Protein AF-C3KHD6-F1 (afdb_monomer)

InterPro domains:
  IPR001312 Hexokinase [PS51748] (16-236)
  IPR001312 Hexokinase [PTHR19443] (18-199)
  IPR019807 Hexokinase, binding site [PS00378] (150-175)
  IPR022672 Hexokinase, N-terminal [PF00349] (22-202)
  IPR043129 ATPase, nucleotide binding domain [SSF53067] (18-197)

Secondary structure (DSSP, 8-state):
-----------HHHHHHHHHHHHHHHGGG---HHHHHHHHHHHHHHHHHHHSTTTGGG-SS--------S---S---EEEEEEEESSSEEEEEEEEE--SSS--EEEEEEEEE--HHHHSSBHHHHHHHHHHHHHHHHHHTT-TT----EEEEE-S-EE-SSTT--EE----TT---BT-TTSBHHHHHHHHHHHTT----EEE-HHHHHHHHHTTT-S---S-------SSS---

Organism: Anoplopoma fimbria (NCBI:txid229290)

Solvent-accessible surface area (backbone atoms only — not comparable to full-atom values): 13899 Å² total; per-residue (Å²): 135,88,78,89,86,85,88,79,88,80,70,71,66,66,60,50,55,54,50,52,53,49,46,66,71,44,44,90,74,60,73,48,71,69,54,52,51,52,51,51,54,54,50,50,53,32,46,54,29,10,65,34,82,89,41,24,88,78,31,88,32,55,68,69,66,61,77,74,90,71,77,90,87,76,82,69,60,50,63,32,35,34,38,40,41,68,63,63,65,28,35,43,34,43,39,38,32,40,85,74,88,74,66,51,71,50,78,49,74,48,80,42,82,58,58,68,67,40,34,52,30,46,33,67,58,37,31,39,49,54,32,49,54,49,52,54,54,30,51,78,70,71,42,68,87,57,79,39,46,28,40,39,20,65,70,53,58,44,54,49,92,49,42,63,40,34,27,28,65,48,76,58,88,83,44,54,34,44,89,34,62,78,30,45,51,47,61,51,38,53,53,30,26,48,77,71,74,49,75,61,60,63,37,38,30,76,61,58,46,47,54,74,70,52,53,90,76,52,98,67,80,65,98,65,94,72,88,85,55,83,63,103,57,66,76,124

Radius of gyration: 2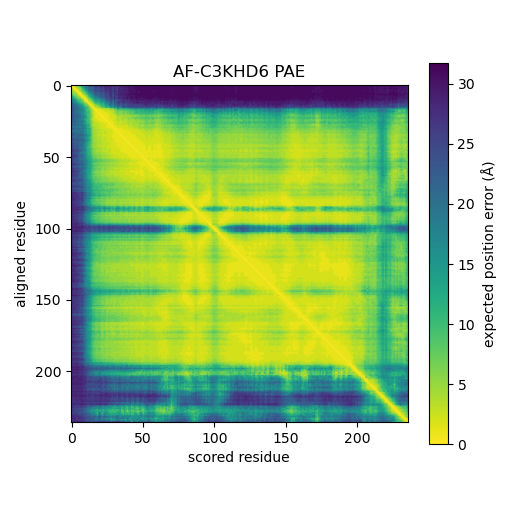4.48 Å; Cα contacts (8 Å, |Δi|>4): 313; chains: 1; bounding box: 72×60×54 Å

Structure (mmCIF, N/CA/C/O backbone):
data_AF-C3KHD6-F1
#
_entry.id   AF-C3KHD6-F1
#
loop_
_atom_site.group_PDB
_atom_site.id
_atom_site.type_symbol
_atom_site.label_atom_id
_atom_site.label_alt_id
_atom_site.label_comp_id
_atom_site.label_asym_id
_atom_site.label_entity_id
_atom_site.label_seq_id
_atom_site.pdbx_PDB_ins_code
_atom_site.Cartn_x
_atom_site.Cartn_y
_atom_site.Cartn_z
_atom_site.occupancy
_atom_site.B_iso_or_equiv
_atom_site.auth_seq_id
_atom_site.auth_comp_id
_atom_site.auth_asym_id
_atom_site.auth_atom_id
_atom_site.pdbx_PDB_model_num
ATOM 1 N N . MET A 1 1 ? 56.133 43.030 -17.953 1.00 33.12 1 MET A N 1
ATOM 2 C CA . MET A 1 1 ? 57.046 42.675 -16.845 1.00 33.12 1 MET A CA 1
ATOM 3 C C . MET A 1 1 ? 56.284 41.683 -15.978 1.00 33.12 1 MET A C 1
ATOM 5 O O . MET A 1 1 ? 55.276 42.081 -15.419 1.00 33.12 1 MET A O 1
ATOM 9 N N . LEU A 1 2 ? 56.441 40.373 -16.218 1.00 38.12 2 LEU A N 1
ATOM 10 C CA . LEU A 1 2 ? 57.362 39.464 -15.494 1.00 38.12 2 LEU A CA 1
ATOM 11 C C . LEU A 1 2 ? 57.118 39.557 -13.975 1.00 38.12 2 LEU A C 1
ATOM 13 O O . LEU A 1 2 ? 57.262 40.641 -13.428 1.00 38.12 2 LEU A O 1
ATOM 17 N N . ALA A 1 3 ? 56.707 38.509 -13.258 1.00 35.50 3 ALA A N 1
ATOM 18 C CA . ALA A 1 3 ? 57.149 37.108 -13.299 1.00 35.50 3 ALA A CA 1
ATOM 19 C C . ALA A 1 3 ? 55.973 36.157 -12.917 1.00 35.50 3 ALA A C 1
ATOM 21 O O . ALA A 1 3 ? 55.064 36.581 -12.210 1.00 35.50 3 ALA A O 1
ATOM 22 N N . SER A 1 4 ? 55.818 34.936 -13.457 1.00 39.81 4 SER A N 1
ATOM 23 C CA . SER A 1 4 ? 56.619 33.711 -13.203 1.00 39.81 4 SER A CA 1
ATOM 24 C C . SER A 1 4 ? 56.937 33.527 -11.710 1.00 39.81 4 SER A C 1
ATOM 26 O O . SER A 1 4 ? 57.401 34.452 -11.070 1.00 39.81 4 SER A O 1
ATOM 28 N N . SER A 1 5 ? 56.813 32.395 -11.034 1.00 44.91 5 SER A N 1
ATOM 29 C CA . SER A 1 5 ? 56.499 31.006 -11.357 1.00 44.91 5 SER A CA 1
ATOM 30 C C . SER A 1 5 ? 56.742 30.265 -10.040 1.00 44.91 5 SER A C 1
ATOM 32 O O . SER A 1 5 ? 57.844 30.402 -9.519 1.00 44.91 5 SER A O 1
ATOM 34 N N . LEU A 1 6 ? 55.809 29.461 -9.531 1.00 38.84 6 LEU A N 1
ATOM 35 C CA . LEU A 1 6 ? 56.149 28.325 -8.664 1.00 38.84 6 LEU A CA 1
ATOM 36 C C . LEU A 1 6 ? 55.136 27.200 -8.914 1.00 38.84 6 LEU A C 1
ATOM 38 O O . LEU A 1 6 ? 53.965 27.281 -8.5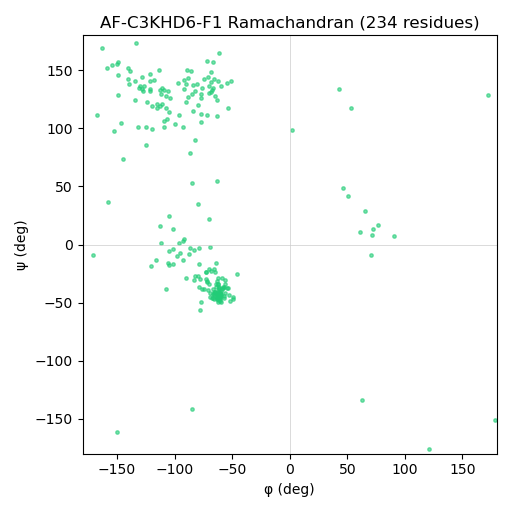57 1.00 38.84 6 LEU A O 1
ATOM 42 N N . LEU A 1 7 ? 55.630 26.199 -9.637 1.00 43.12 7 LEU A N 1
ATOM 43 C CA . LEU A 1 7 ? 54.965 24.990 -10.103 1.00 43.12 7 LEU A CA 1
ATOM 44 C C . LEU A 1 7 ? 54.622 24.041 -8.951 1.00 43.12 7 LEU A C 1
ATOM 46 O O . LEU A 1 7 ? 55.457 23.758 -8.098 1.00 43.12 7 LEU A O 1
ATOM 50 N N . GLY A 1 8 ? 53.436 23.449 -9.045 1.00 36.12 8 GLY A N 1
ATOM 51 C CA . GLY A 1 8 ? 53.077 22.185 -8.412 1.00 36.12 8 GLY A CA 1
ATOM 52 C C . GLY A 1 8 ? 52.138 21.421 -9.341 1.00 36.12 8 GLY A C 1
ATOM 53 O O . GLY A 1 8 ? 50.934 21.435 -9.133 1.00 36.12 8 GLY A O 1
ATOM 54 N N . ASN A 1 9 ? 52.701 20.872 -10.422 1.00 44.50 9 ASN A N 1
ATOM 55 C CA . ASN A 1 9 ? 52.140 19.906 -11.378 1.00 44.50 9 ASN A CA 1
ATOM 56 C C . ASN A 1 9 ? 50.677 19.466 -11.148 1.00 44.50 9 ASN A C 1
ATOM 58 O O . ASN A 1 9 ? 50.429 18.512 -10.415 1.00 44.50 9 ASN A O 1
ATOM 62 N N . PHE A 1 10 ? 49.727 20.062 -11.874 1.00 46.00 10 PHE A N 1
ATOM 63 C CA . PHE A 1 10 ? 48.443 19.416 -12.159 1.00 46.00 10 PHE A CA 1
ATOM 64 C C . PHE A 1 10 ? 48.429 19.040 -13.638 1.00 46.00 10 PHE A C 1
ATOM 66 O O . PHE A 1 10 ? 48.283 19.892 -14.508 1.00 46.00 10 PHE A O 1
ATOM 73 N N . CYS A 1 11 ? 48.674 17.762 -13.911 1.00 41.72 11 CYS A N 1
ATOM 74 C CA . CYS A 1 11 ? 48.609 17.174 -15.242 1.00 41.72 11 CYS A CA 1
ATOM 75 C C . CYS A 1 11 ? 47.123 16.961 -15.608 1.00 41.72 11 CYS A C 1
ATOM 77 O O . CYS A 1 11 ? 46.476 16.134 -14.961 1.00 41.72 11 CYS A O 1
ATOM 79 N N . PRO A 1 12 ? 46.548 17.679 -16.595 1.00 49.91 12 PRO A N 1
ATOM 80 C CA . PRO A 1 12 ? 45.145 17.498 -16.987 1.00 49.91 12 PRO A CA 1
ATOM 81 C C . PRO A 1 12 ? 44.914 16.181 -17.744 1.00 49.91 12 PRO A C 1
ATOM 83 O O . PRO A 1 12 ? 43.810 15.649 -17.737 1.00 49.91 12 PRO A O 1
ATOM 86 N N . GLU A 1 13 ? 45.961 15.638 -18.372 1.00 49.81 13 GLU A N 1
ATOM 87 C CA . GLU A 1 13 ? 45.868 14.496 -19.291 1.00 49.81 13 GLU A CA 1
ATOM 88 C C . GLU A 1 13 ? 45.565 13.169 -18.574 1.00 49.81 13 GLU A C 1
ATOM 90 O O . GLU A 1 13 ? 44.848 12.321 -19.099 1.00 49.81 13 GLU A O 1
ATOM 95 N N . HIS A 1 14 ? 46.038 12.997 -17.336 1.00 49.25 14 HIS A N 1
ATOM 96 C CA . HIS A 1 14 ? 45.851 11.747 -16.590 1.00 49.25 14 HIS A CA 1
ATOM 97 C C . HIS A 1 14 ? 44.445 11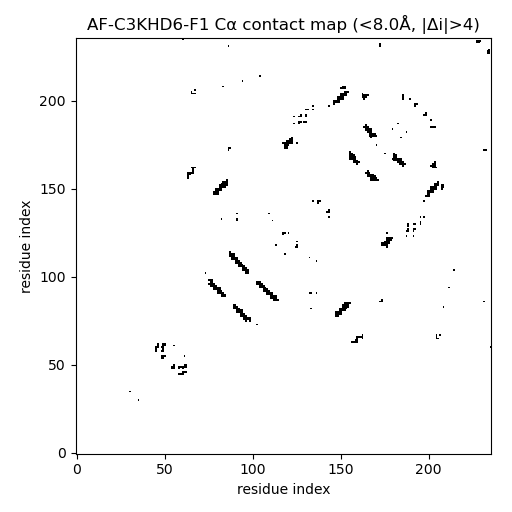.597 -15.983 1.00 49.25 14 HIS A C 1
ATOM 99 O O . HIS A 1 14 ? 43.957 10.476 -15.821 1.00 49.25 14 HIS A O 1
ATOM 105 N N . HIS A 1 15 ? 43.783 12.711 -15.647 1.00 53.38 15 HIS A N 1
ATOM 106 C CA . HIS A 1 15 ? 42.404 12.690 -15.145 1.00 53.38 15 HIS A CA 1
ATOM 107 C C . HIS A 1 15 ? 41.399 12.338 -16.250 1.00 53.38 15 HIS A C 1
ATOM 109 O O . HIS A 1 15 ? 40.401 11.671 -15.972 1.00 53.38 15 HIS A O 1
ATOM 115 N N . ASP A 1 16 ? 41.698 12.726 -17.490 1.00 67.88 16 ASP A N 1
ATOM 116 C CA . ASP A 1 16 ? 40.848 12.487 -18.656 1.00 67.88 16 ASP A CA 1
ATOM 117 C C . ASP A 1 16 ? 40.906 11.019 -19.118 1.00 67.88 16 ASP A C 1
ATOM 119 O O . ASP A 1 16 ? 39.876 10.411 -19.396 1.00 67.88 16 ASP A O 1
ATOM 123 N N . GLU A 1 17 ? 42.078 10.369 -19.077 1.00 79.38 17 GLU A N 1
ATOM 124 C CA . GLU A 1 17 ? 42.211 8.960 -19.487 1.00 79.38 17 GLU A CA 1
ATOM 125 C C . GLU A 1 17 ? 41.463 7.992 -18.549 1.00 79.38 17 GLU A C 1
ATOM 127 O O . GLU A 1 17 ? 40.846 7.016 -18.992 1.00 79.38 17 GLU A O 1
ATOM 132 N N . HIS A 1 18 ? 41.490 8.253 -17.237 1.00 85.25 18 HIS A N 1
ATOM 133 C CA . HIS A 1 18 ? 40.741 7.457 -16.264 1.00 85.25 18 HIS A CA 1
ATOM 134 C C . HIS A 1 18 ? 39.230 7.659 -16.402 1.00 85.25 18 HIS A C 1
ATOM 136 O O . HIS A 1 18 ? 38.493 6.671 -16.364 1.00 85.25 18 HIS A O 1
ATOM 142 N N . ALA A 1 19 ? 38.775 8.897 -16.618 1.00 85.00 19 ALA A N 1
ATOM 143 C CA . ALA A 1 19 ? 37.373 9.192 -16.897 1.00 85.00 19 ALA A CA 1
ATOM 144 C C . ALA A 1 19 ? 36.904 8.493 -18.184 1.00 85.00 19 ALA A C 1
ATOM 146 O O . ALA A 1 19 ? 35.911 7.771 -18.159 1.00 85.00 19 ALA A O 1
ATOM 147 N N . HIS A 1 20 ? 37.692 8.562 -19.261 1.00 87.31 20 HIS A N 1
ATOM 148 C CA . HIS A 1 20 ? 37.402 7.871 -20.521 1.00 87.31 20 HIS A CA 1
ATOM 149 C C . HIS A 1 20 ? 37.311 6.348 -20.367 1.00 87.31 20 HIS A C 1
ATOM 151 O O . HIS A 1 20 ? 36.451 5.702 -20.971 1.00 87.31 20 HIS A O 1
ATOM 157 N N . LYS A 1 21 ? 38.193 5.741 -19.561 1.00 91.69 21 LYS A N 1
ATOM 158 C CA . LYS A 1 21 ? 38.143 4.300 -19.260 1.00 91.69 21 LYS A CA 1
ATOM 159 C C . LYS A 1 21 ? 36.873 3.933 -18.490 1.00 91.69 21 LYS A C 1
ATOM 161 O O . LYS A 1 21 ? 36.268 2.906 -18.797 1.00 91.69 21 LYS A O 1
ATOM 166 N N . VAL A 1 22 ? 36.464 4.764 -17.530 1.00 92.75 22 VAL A N 1
ATOM 167 C CA . VAL A 1 22 ? 35.221 4.583 -16.765 1.00 92.75 22 VAL A CA 1
ATOM 168 C C . VAL A 1 22 ? 34.002 4.737 -17.671 1.00 92.75 22 VAL A C 1
ATOM 170 O O . VAL A 1 22 ? 33.150 3.854 -17.668 1.00 92.75 22 VAL A O 1
ATOM 173 N N . ASP A 1 23 ? 33.946 5.768 -18.509 1.00 90.00 23 ASP A N 1
ATOM 174 C CA . ASP A 1 23 ? 32.846 5.977 -19.456 1.00 90.00 23 ASP A CA 1
ATOM 175 C C . ASP A 1 23 ? 32.747 4.836 -20.464 1.00 90.00 23 ASP A C 1
ATOM 177 O O . ASP A 1 23 ? 31.668 4.297 -20.697 1.00 90.00 23 ASP A O 1
ATOM 181 N N . LYS A 1 24 ? 33.881 4.365 -20.991 1.00 92.00 24 LYS A N 1
ATOM 182 C CA . LYS A 1 24 ? 33.910 3.181 -21.855 1.00 92.00 24 LYS A CA 1
ATOM 183 C C . LYS A 1 24 ? 33.413 1.930 -21.130 1.00 92.00 24 LYS A C 1
ATOM 185 O O . LYS A 1 24 ? 32.747 1.100 -21.745 1.00 92.00 24 LYS A O 1
ATOM 190 N N . TYR A 1 25 ? 33.706 1.771 -19.842 1.00 94.50 25 TYR A N 1
ATOM 191 C CA . TYR A 1 25 ? 33.195 0.650 -19.052 1.00 94.50 25 TYR A CA 1
ATOM 192 C C . TYR A 1 25 ? 31.685 0.781 -18.781 1.00 94.50 25 TYR A C 1
ATOM 194 O O . TYR A 1 25 ? 30.946 -0.199 -18.874 1.00 94.50 25 TYR A O 1
ATOM 202 N N . LEU A 1 26 ? 31.215 2.002 -18.514 1.00 95.44 26 LEU A N 1
ATOM 203 C CA . LEU A 1 26 ? 29.832 2.320 -18.155 1.00 95.44 26 LEU A CA 1
ATOM 204 C C . LEU A 1 26 ? 28.936 2.690 -19.346 1.00 95.44 26 LEU A C 1
ATOM 206 O O . LEU A 1 26 ? 27.760 2.975 -19.135 1.00 95.44 26 LEU A O 1
ATOM 210 N N . HIS A 1 27 ? 29.432 2.649 -20.586 1.00 91.50 27 HIS A N 1
ATOM 211 C CA . HIS A 1 27 ? 28.691 3.118 -21.764 1.00 91.50 27 HIS A CA 1
ATOM 212 C C . HIS A 1 27 ? 27.321 2.436 -21.942 1.00 91.50 27 HIS A C 1
ATOM 214 O O . HIS A 1 27 ? 26.376 3.063 -22.407 1.00 91.50 27 HIS A O 1
ATOM 220 N N . HIS A 1 28 ? 27.166 1.179 -21.508 1.00 91.69 28 HIS A N 1
ATOM 221 C CA . HIS A 1 28 ? 25.879 0.471 -21.524 1.00 91.69 28 HIS A CA 1
ATOM 222 C C . HIS A 1 28 ? 24.817 1.082 -20.585 1.00 91.69 28 HIS A C 1
ATOM 224 O O . HIS A 1 28 ? 23.625 0.848 -20.775 1.00 91.69 28 HIS A O 1
ATOM 230 N N . PHE A 1 29 ? 25.234 1.850 -19.574 1.00 93.50 29 PHE A N 1
ATOM 231 C CA . PHE A 1 29 ? 24.360 2.579 -18.648 1.00 93.50 29 PHE A CA 1
ATOM 232 C C . PHE A 1 29 ? 24.090 4.019 -19.104 1.00 93.50 29 PHE A C 1
ATOM 234 O O . PHE A 1 29 ? 23.178 4.664 -18.585 1.00 93.50 29 PHE A O 1
ATOM 241 N N . GLN A 1 30 ? 24.849 4.522 -20.081 1.00 91.25 30 GLN A N 1
ATOM 242 C CA . GLN A 1 30 ? 24.638 5.836 -20.680 1.00 91.25 30 GLN A CA 1
ATOM 243 C C . GLN A 1 30 ? 23.540 5.735 -21.745 1.00 91.25 30 GLN A C 1
ATOM 245 O O . GLN A 1 30 ? 23.773 5.431 -22.915 1.00 91.25 30 GLN A O 1
ATOM 250 N N . LEU A 1 31 ? 22.297 5.947 -21.319 1.00 94.00 31 LEU A N 1
ATOM 251 C CA . LEU A 1 31 ? 21.139 5.864 -22.202 1.00 94.00 31 LEU A CA 1
ATOM 252 C C . LEU A 1 31 ? 20.994 7.151 -23.018 1.00 94.00 31 LEU A C 1
ATOM 254 O O . LEU A 1 31 ? 20.791 8.224 -22.460 1.00 94.00 31 LEU A O 1
ATOM 258 N N . SER A 1 32 ? 21.042 7.029 -24.345 1.00 95.31 32 SER A N 1
ATOM 259 C CA . SER A 1 32 ? 20.719 8.139 -25.247 1.00 95.31 32 SER A CA 1
ATOM 260 C C . SER A 1 32 ? 19.238 8.526 -25.168 1.00 95.31 32 SER A C 1
ATOM 262 O O . SER A 1 32 ? 18.387 7.676 -24.886 1.00 95.31 32 SER A O 1
ATOM 264 N N . ASP A 1 33 ? 18.902 9.762 -25.543 1.00 96.19 33 ASP A N 1
ATOM 265 C CA . ASP A 1 33 ? 17.510 10.228 -25.649 1.00 96.19 33 ASP A CA 1
ATOM 266 C C . ASP A 1 33 ? 16.656 9.320 -26.543 1.00 96.19 33 ASP A C 1
ATOM 268 O O . ASP A 1 33 ? 15.501 9.023 -26.235 1.00 96.19 33 ASP A O 1
ATOM 272 N N . LYS A 1 34 ? 17.244 8.799 -27.627 1.00 97.38 34 LYS A N 1
ATOM 273 C CA . LYS A 1 34 ? 16.589 7.828 -28.511 1.00 97.38 34 LYS A CA 1
ATOM 274 C C . LYS A 1 34 ? 16.224 6.543 -27.762 1.00 97.38 34 LYS A C 1
ATOM 276 O O . LYS A 1 34 ? 15.121 6.027 -27.936 1.00 97.38 34 LYS A O 1
ATOM 281 N N . THR A 1 35 ? 17.132 6.037 -26.929 1.00 96.50 35 THR A N 1
ATOM 282 C CA . THR A 1 35 ? 16.893 4.849 -26.099 1.00 96.50 35 THR A CA 1
ATOM 283 C C . THR A 1 35 ? 15.811 5.120 -25.057 1.00 96.50 35 THR A C 1
ATOM 285 O O . THR A 1 35 ? 14.911 4.302 -24.883 1.00 96.50 35 THR A O 1
ATOM 288 N N . LEU A 1 36 ? 15.848 6.279 -24.394 1.00 97.00 36 LEU A N 1
ATOM 289 C CA . LEU A 1 36 ? 14.833 6.677 -23.415 1.00 97.00 36 LEU A CA 1
ATOM 290 C C . LEU A 1 36 ? 13.443 6.812 -24.054 1.00 97.00 36 LEU A C 1
ATOM 292 O O . LEU A 1 36 ? 12.452 6.357 -23.478 1.00 97.00 36 LEU A O 1
ATOM 296 N N . MET A 1 37 ? 13.364 7.366 -25.265 1.00 97.56 37 MET A N 1
ATOM 297 C CA . MET A 1 37 ? 12.109 7.477 -26.008 1.00 97.56 37 MET A CA 1
ATOM 298 C C . MET A 1 37 ? 11.552 6.103 -26.405 1.00 97.56 37 MET A C 1
ATOM 300 O O . MET A 1 37 ? 10.360 5.850 -26.229 1.00 97.56 37 MET A O 1
ATOM 304 N N . ASP A 1 38 ? 12.402 5.184 -26.874 1.00 97.69 38 ASP A N 1
ATOM 305 C CA . ASP A 1 38 ? 11.997 3.799 -27.155 1.00 97.69 38 ASP A CA 1
ATOM 306 C C . ASP A 1 38 ? 11.480 3.094 -25.887 1.00 97.69 38 ASP A C 1
ATOM 308 O O . ASP A 1 38 ? 10.414 2.474 -25.906 1.00 97.69 38 ASP A O 1
ATOM 312 N N . LEU A 1 39 ? 12.163 3.255 -24.749 1.00 96.62 39 LEU A N 1
ATOM 313 C CA . LEU A 1 39 ? 11.702 2.725 -23.461 1.00 96.62 39 LEU A CA 1
ATOM 314 C C . LEU A 1 39 ? 10.341 3.302 -23.046 1.00 96.62 39 LEU A C 1
ATOM 316 O O . LEU A 1 39 ? 9.478 2.546 -22.599 1.00 96.62 39 LEU A O 1
ATOM 320 N N . SER A 1 40 ? 10.121 4.605 -23.234 1.00 96.56 40 SER A N 1
ATOM 321 C CA . SER A 1 40 ? 8.837 5.265 -22.960 1.00 96.56 40 SER A CA 1
ATOM 322 C C . SER A 1 40 ? 7.703 4.685 -23.814 1.00 96.56 40 SER A C 1
ATOM 324 O O . SER A 1 40 ? 6.640 4.335 -23.295 1.00 96.56 40 SER A O 1
ATOM 326 N N . ILE A 1 41 ? 7.947 4.479 -25.113 1.00 97.50 41 ILE A N 1
ATOM 327 C CA . ILE A 1 41 ? 6.978 3.859 -26.028 1.00 97.50 41 ILE A CA 1
ATOM 328 C C . ILE A 1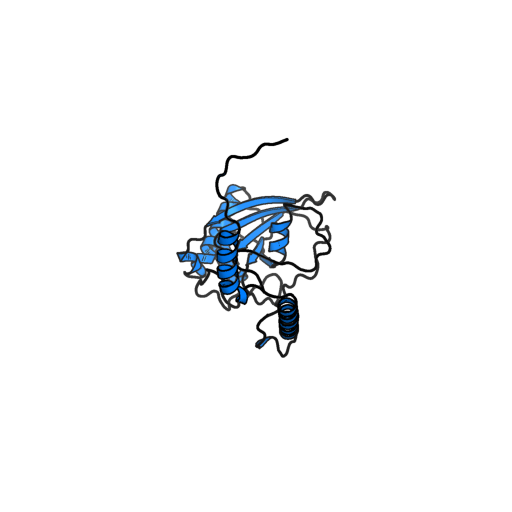 41 ? 6.676 2.417 -25.606 1.00 97.50 41 ILE A C 1
ATOM 330 O O . ILE A 1 41 ? 5.512 2.015 -25.564 1.00 97.50 41 ILE A O 1
ATOM 334 N N . ARG A 1 42 ? 7.700 1.627 -25.263 1.00 97.44 42 ARG A N 1
ATOM 335 C CA . ARG A 1 42 ? 7.517 0.248 -24.782 1.00 97.44 42 ARG A CA 1
ATOM 336 C C . ARG A 1 42 ? 6.708 0.207 -23.490 1.00 97.44 42 ARG A C 1
ATOM 338 O O . ARG A 1 42 ? 5.787 -0.597 -23.386 1.00 97.44 42 ARG A O 1
ATOM 345 N N . PHE A 1 43 ? 7.005 1.094 -22.543 1.00 96.31 43 PHE A N 1
ATOM 346 C CA . PHE A 1 43 ? 6.259 1.190 -21.292 1.00 96.31 43 PHE A CA 1
ATOM 347 C C . PHE A 1 43 ? 4.795 1.566 -21.539 1.00 96.31 43 PHE A C 1
ATOM 349 O O . PHE A 1 43 ? 3.901 0.929 -20.989 1.00 96.31 43 PHE A O 1
ATOM 356 N N . ARG A 1 44 ? 4.532 2.519 -22.445 1.00 96.62 44 ARG A N 1
ATOM 357 C CA . ARG A 1 44 ? 3.168 2.872 -22.864 1.00 96.62 44 ARG A CA 1
ATOM 358 C C . ARG A 1 44 ? 2.396 1.679 -23.415 1.00 96.62 44 ARG A C 1
ATOM 360 O O . ARG A 1 44 ? 1.275 1.439 -22.988 1.00 96.62 44 ARG A O 1
ATOM 367 N N . ARG A 1 45 ? 3.020 0.885 -24.287 1.00 96.94 45 ARG A N 1
ATOM 368 C CA . ARG A 1 45 ? 2.402 -0.333 -24.833 1.00 96.94 45 ARG A CA 1
ATOM 369 C C . ARG A 1 45 ? 2.074 -1.355 -23.745 1.00 96.94 45 ARG A C 1
ATOM 371 O O . ARG A 1 45 ? 1.052 -2.025 -23.838 1.00 96.94 45 ARG A O 1
ATOM 378 N N . GLU A 1 46 ? 2.922 -1.495 -22.728 1.00 97.25 46 GLU A N 1
ATOM 379 C CA . GLU A 1 46 ? 2.631 -2.375 -21.591 1.00 97.25 46 GLU A CA 1
ATOM 380 C C . GLU A 1 46 ? 1.503 -1.834 -20.703 1.00 97.25 46 GLU A C 1
ATOM 382 O O . GLU A 1 46 ? 0.698 -2.629 -20.223 1.00 97.25 46 GLU A O 1
ATOM 387 N N . MET A 1 47 ? 1.374 -0.511 -20.541 1.00 96.62 47 MET A N 1
ATOM 388 C CA . MET A 1 47 ? 0.203 0.090 -19.887 1.00 96.62 47 MET A CA 1
ATOM 389 C C . MET A 1 47 ? -1.084 -0.195 -20.671 1.00 96.62 47 MET A C 1
ATOM 391 O O . MET A 1 47 ? -2.072 -0.620 -20.076 1.00 96.62 47 MET A O 1
ATOM 395 N N . ASP A 1 48 ? -1.069 -0.029 -21.997 1.00 97.50 48 ASP A N 1
ATOM 396 C CA . ASP A 1 48 ? -2.233 -0.305 -22.850 1.00 97.50 48 ASP A CA 1
ATOM 397 C C . ASP A 1 48 ? -2.661 -1.780 -22.745 1.00 97.50 48 ASP A C 1
ATOM 399 O O . ASP A 1 48 ? -3.848 -2.081 -22.593 1.00 97.50 48 ASP A O 1
ATOM 403 N N . LYS A 1 49 ? -1.693 -2.708 -22.734 1.00 97.12 49 LYS A N 1
ATOM 404 C CA . LYS A 1 49 ? -1.956 -4.134 -22.475 1.00 97.12 49 LYS A CA 1
ATOM 405 C C . LYS A 1 49 ? -2.519 -4.376 -21.075 1.00 97.12 49 LYS A C 1
ATOM 407 O O . LYS A 1 49 ? -3.441 -5.163 -20.900 1.00 97.12 49 LYS A O 1
ATOM 412 N N . GLY A 1 50 ? -1.966 -3.705 -20.069 1.00 96.12 50 GLY A N 1
ATOM 413 C CA . GLY A 1 50 ? -2.440 -3.796 -18.693 1.00 96.12 50 GLY A CA 1
ATOM 414 C C . GLY A 1 50 ? -3.875 -3.303 -18.521 1.00 96.12 50 GLY A C 1
ATOM 415 O O . GLY A 1 50 ? -4.615 -3.858 -17.720 1.00 96.12 50 GLY A O 1
ATOM 416 N N . LEU A 1 51 ? -4.300 -2.289 -19.273 1.00 96.19 51 LEU A N 1
ATOM 417 C CA . LEU A 1 51 ? -5.664 -1.753 -19.210 1.00 96.19 51 LEU A CA 1
ATOM 418 C C . LEU A 1 51 ? -6.669 -2.563 -20.043 1.00 96.19 51 LEU A C 1
ATOM 420 O O . LEU A 1 51 ? -7.862 -2.571 -19.744 1.00 96.19 51 LEU A O 1
ATOM 424 N N . CYS A 1 52 ? -6.210 -3.241 -21.094 1.00 96.38 52 CYS A N 1
ATOM 425 C CA . CYS A 1 52 ? -7.062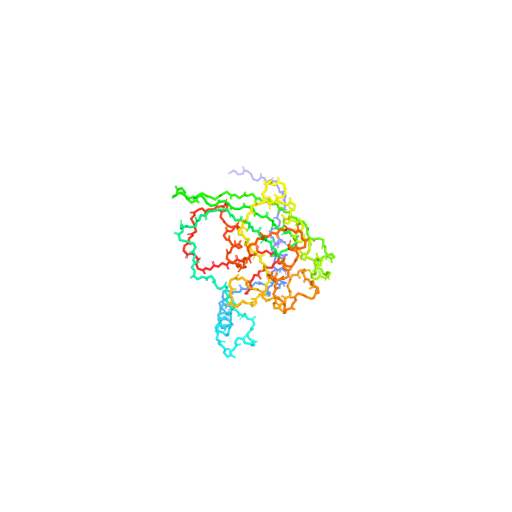 -4.028 -21.975 1.00 96.38 52 CYS A CA 1
ATOM 426 C C . CYS A 1 52 ? -7.454 -5.368 -21.331 1.00 96.38 52 CYS A C 1
ATOM 428 O O . CYS A 1 52 ? -6.601 -6.172 -20.959 1.00 96.38 52 CYS A O 1
ATOM 430 N N . ARG A 1 53 ? -8.764 -5.645 -21.273 1.00 94.50 53 ARG A N 1
ATOM 431 C CA . ARG A 1 53 ? -9.339 -6.860 -20.667 1.00 94.50 53 ARG A CA 1
ATOM 432 C C . ARG A 1 53 ? -8.678 -8.155 -21.150 1.00 94.50 53 ARG A C 1
ATOM 434 O O . ARG A 1 53 ? -8.377 -9.015 -20.329 1.00 94.50 53 ARG A O 1
ATOM 441 N N . ASP A 1 54 ? -8.452 -8.279 -22.455 1.00 96.50 54 ASP A N 1
ATOM 442 C CA . ASP A 1 54 ? -8.001 -9.535 -23.067 1.00 96.50 54 ASP A CA 1
ATOM 443 C C . ASP A 1 54 ? -6.497 -9.771 -22.888 1.00 96.50 54 ASP A C 1
ATOM 445 O O . ASP A 1 54 ? -6.041 -10.912 -22.844 1.00 96.50 54 ASP A O 1
ATOM 449 N N . THR A 1 55 ? -5.713 -8.698 -22.752 1.00 96.56 55 THR A N 1
ATOM 450 C CA . THR A 1 55 ? -4.245 -8.781 -22.643 1.00 96.56 55 THR A CA 1
ATOM 451 C C . THR A 1 55 ? -3.734 -8.623 -21.208 1.00 96.56 55 THR A C 1
ATOM 453 O O . THR A 1 55 ? -2.619 -9.068 -20.914 1.00 96.56 55 THR A O 1
ATOM 456 N N . ASN A 1 56 ? -4.557 -8.100 -20.289 1.00 95.50 56 ASN A N 1
ATOM 457 C CA . ASN A 1 56 ? -4.236 -7.926 -18.869 1.00 95.50 56 ASN A CA 1
ATOM 458 C C . ASN A 1 56 ? -3.726 -9.205 -18.164 1.00 95.50 56 ASN A C 1
ATOM 460 O O . ASN A 1 56 ? -2.718 -9.107 -17.446 1.00 95.50 56 ASN A O 1
ATOM 464 N N . PRO A 1 57 ? -4.317 -10.408 -18.371 1.00 93.56 57 PRO A N 1
ATOM 465 C CA . PRO A 1 57 ? -3.862 -11.620 -17.685 1.00 93.56 57 PRO A CA 1
ATOM 466 C C . PRO A 1 57 ? -2.365 -11.893 -17.887 1.00 93.56 57 PRO A C 1
ATOM 468 O O . PRO A 1 57 ? -1.658 -12.251 -16.943 1.00 93.56 57 PRO A O 1
ATOM 471 N N . THR A 1 58 ? -1.856 -11.615 -19.089 1.00 94.50 58 THR A N 1
ATOM 472 C CA . THR A 1 58 ? -0.453 -11.823 -19.478 1.00 94.50 58 THR A 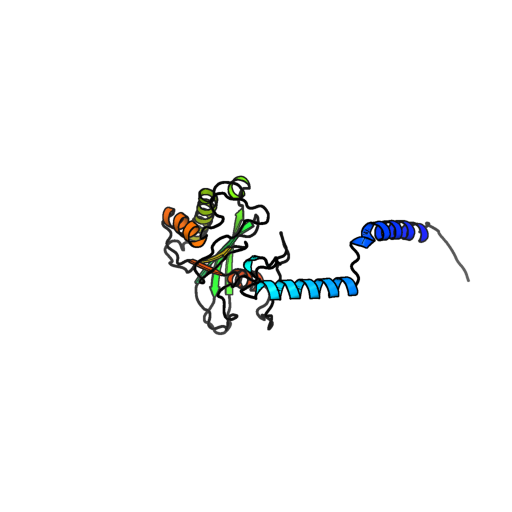CA 1
ATOM 473 C C . THR A 1 58 ? 0.404 -10.552 -19.470 1.00 94.50 58 THR A C 1
ATOM 475 O O . THR A 1 58 ? 1.605 -10.637 -19.706 1.00 94.50 58 THR A O 1
ATOM 478 N N . ALA A 1 59 ? -0.171 -9.373 -19.204 1.00 94.56 59 ALA A N 1
ATOM 479 C CA . ALA A 1 59 ? 0.563 -8.107 -19.201 1.00 94.56 59 ALA A CA 1
ATOM 480 C C . ALA A 1 59 ? 1.604 -8.052 -18.070 1.00 94.56 59 ALA A C 1
ATOM 482 O O . ALA A 1 59 ? 1.343 -8.524 -16.956 1.00 94.56 59 ALA A O 1
ATOM 483 N N . ALA A 1 60 ? 2.765 -7.448 -18.342 1.00 92.12 60 ALA A N 1
ATOM 484 C CA . ALA A 1 60 ? 3.811 -7.254 -17.337 1.00 92.12 60 ALA A CA 1
ATOM 485 C C . ALA A 1 60 ? 3.473 -6.102 -16.375 1.00 92.12 60 ALA A C 1
ATOM 487 O O . ALA A 1 60 ? 3.713 -6.203 -15.172 1.00 92.12 60 ALA A O 1
ATOM 488 N N . VAL A 1 61 ? 2.873 -5.026 -16.896 1.00 93.25 61 VAL A N 1
ATOM 489 C CA . VAL A 1 61 ? 2.355 -3.898 -16.110 1.00 93.25 61 VAL A CA 1
ATOM 490 C C . VAL A 1 61 ? 0.864 -4.131 -15.877 1.00 93.25 61 VAL A C 1
ATOM 492 O O . VAL A 1 61 ? 0.074 -4.122 -16.813 1.00 93.25 61 VAL A O 1
ATOM 495 N N . LYS A 1 62 ? 0.469 -4.397 -14.628 1.00 89.56 62 LYS A N 1
ATOM 496 C CA . LYS A 1 62 ? -0.878 -4.912 -14.313 1.00 89.56 62 LYS A CA 1
ATOM 497 C C . LYS A 1 62 ? -1.996 -3.870 -14.296 1.00 89.56 62 LYS A C 1
ATOM 499 O O . LYS A 1 62 ? -3.153 -4.271 -14.337 1.00 89.56 62 LYS A O 1
ATOM 504 N N . MET A 1 63 ? -1.665 -2.578 -14.211 1.00 92.75 63 MET A N 1
ATOM 505 C CA . MET A 1 63 ? -2.630 -1.464 -14.218 1.00 92.75 63 MET A CA 1
ATOM 506 C C . MET A 1 63 ? -3.830 -1.692 -13.278 1.00 92.75 63 MET A C 1
ATOM 508 O O . MET A 1 63 ? -4.989 -1.567 -13.665 1.00 92.75 63 MET A O 1
ATOM 512 N N . LEU A 1 64 ? -3.538 -2.084 -12.033 1.00 89.69 64 LEU A N 1
ATOM 513 C CA . LEU A 1 64 ? -4.543 -2.526 -11.064 1.00 89.69 64 LEU A CA 1
ATOM 514 C C . LEU A 1 64 ? -5.443 -1.356 -10.613 1.00 89.69 64 LEU A C 1
ATOM 516 O O . LEU A 1 64 ? -4.917 -0.311 -10.216 1.00 89.69 64 LEU A O 1
ATOM 520 N N . PRO A 1 65 ? -6.782 -1.510 -10.623 1.00 90.31 65 PRO A N 1
ATOM 521 C CA . PRO A 1 65 ? -7.701 -0.468 -10.176 1.00 90.31 65 PRO A CA 1
ATOM 522 C C . PRO A 1 65 ? -7.628 -0.262 -8.656 1.00 90.31 65 PRO A C 1
ATOM 524 O O . PRO A 1 65 ? -7.638 -1.220 -7.887 1.00 90.31 65 PRO A O 1
ATOM 527 N N . THR A 1 66 ? -7.618 1.000 -8.219 1.00 84.88 66 THR A N 1
ATOM 528 C CA . THR A 1 66 ? -7.519 1.387 -6.795 1.00 84.88 66 THR A CA 1
ATOM 529 C C . THR A 1 66 ? -8.864 1.710 -6.145 1.00 84.88 66 THR A C 1
ATOM 531 O O . THR A 1 66 ? -8.925 1.919 -4.937 1.00 84.88 66 THR A O 1
ATOM 534 N N . PHE A 1 67 ? -9.936 1.811 -6.940 1.00 86.12 67 PHE A N 1
ATOM 535 C CA . PHE A 1 67 ? -11.281 2.241 -6.521 1.00 86.12 67 PHE A CA 1
ATOM 536 C C . PHE A 1 67 ? -11.368 3.665 -5.945 1.00 86.12 67 PHE A C 1
ATOM 538 O O . PHE A 1 67 ? -12.426 4.073 -5.468 1.00 86.12 67 PHE A O 1
ATOM 545 N N . VAL A 1 68 ? -10.300 4.453 -6.068 1.00 84.00 68 VAL A N 1
ATOM 546 C CA . VAL A 1 68 ? -10.289 5.889 -5.779 1.00 84.00 68 VAL A CA 1
ATOM 547 C C . VAL A 1 68 ? -10.641 6.631 -7.059 1.00 84.00 68 VAL A C 1
ATOM 549 O O . VAL A 1 68 ? -9.995 6.433 -8.085 1.00 84.00 68 VAL A O 1
ATOM 552 N N . ARG A 1 69 ? -11.696 7.444 -7.016 1.00 85.88 69 ARG A N 1
ATOM 553 C CA . ARG A 1 69 ? -12.306 8.031 -8.223 1.00 85.88 69 ARG A CA 1
ATOM 554 C C . ARG A 1 69 ? -11.984 9.506 -8.431 1.00 85.88 69 ARG A C 1
ATOM 556 O O . ARG A 1 69 ? -12.144 10.003 -9.539 1.00 85.88 69 ARG A O 1
ATOM 563 N N . SER A 1 70 ? -11.534 10.190 -7.388 1.00 81.69 70 SER A N 1
ATOM 564 C CA . SER A 1 70 ? -11.185 11.604 -7.425 1.00 81.69 70 SER A CA 1
ATOM 565 C C . SER A 1 70 ? -10.063 11.894 -6.438 1.00 81.69 70 SER A C 1
ATOM 567 O O . SER A 1 70 ? -9.836 11.151 -5.479 1.00 81.69 70 SER A O 1
ATOM 569 N N . THR A 1 71 ? -9.343 12.980 -6.696 1.00 79.00 71 THR A N 1
ATOM 570 C CA . THR A 1 71 ? -8.512 13.619 -5.680 1.00 79.00 71 THR A CA 1
ATOM 571 C C . THR A 1 71 ? -9.404 14.328 -4.662 1.00 79.00 71 THR A C 1
ATOM 573 O O . THR A 1 71 ? -10.545 14.654 -5.000 1.00 79.00 71 THR A O 1
ATOM 576 N N . PRO A 1 72 ? -8.890 14.581 -3.453 1.00 77.06 72 PRO A N 1
ATOM 577 C CA . PRO A 1 72 ? -9.621 15.341 -2.453 1.00 77.06 72 PRO A CA 1
ATOM 578 C C . PRO A 1 72 ? -10.077 16.701 -2.982 1.00 77.06 72 PRO A C 1
ATOM 580 O O . PRO A 1 72 ? -9.349 17.361 -3.731 1.00 77.06 72 PRO A O 1
ATOM 583 N N . ASP A 1 73 ? -11.304 17.069 -2.629 1.00 79.38 73 ASP A N 1
ATOM 584 C CA . ASP A 1 73 ? -11.989 18.286 -3.090 1.00 79.38 73 ASP A CA 1
ATOM 585 C C . ASP A 1 73 ? -12.044 19.379 -2.016 1.00 79.38 73 ASP A C 1
ATOM 587 O O . ASP A 1 73 ? -12.444 20.514 -2.274 1.00 79.38 73 ASP A O 1
ATOM 591 N N . GLY A 1 74 ? -11.583 19.028 -0.822 1.00 78.88 74 GLY A N 1
ATOM 592 C CA . GLY A 1 74 ? -11.464 19.876 0.335 1.00 78.88 74 GLY A CA 1
ATOM 593 C C . GLY A 1 74 ? -12.650 19.916 1.272 1.00 78.88 74 GLY A C 1
ATOM 594 O O . GLY A 1 74 ? -12.636 20.672 2.244 1.00 78.88 74 GLY A O 1
ATOM 595 N N . THR A 1 75 ? -13.630 19.055 1.029 1.00 82.19 75 THR A N 1
ATOM 596 C CA . THR A 1 75 ? -14.720 18.781 1.964 1.00 82.19 75 THR A CA 1
ATOM 597 C C . THR A 1 75 ? -14.340 17.754 3.037 1.00 82.19 75 THR A C 1
ATOM 599 O O . THR A 1 75 ? -15.128 17.494 3.948 1.00 82.19 75 THR A O 1
ATOM 602 N N . GLU A 1 76 ? -13.141 17.163 2.966 1.00 82.12 76 GLU A N 1
ATOM 603 C CA . GLU A 1 76 ? -12.685 16.170 3.935 1.00 82.12 76 GLU A CA 1
ATOM 604 C C . GLU A 1 76 ? -12.491 16.788 5.324 1.00 82.12 76 GLU A C 1
ATOM 606 O O . GLU A 1 76 ? -11.873 17.839 5.482 1.00 82.12 76 GLU A O 1
ATOM 611 N N . GLN A 1 77 ? -12.977 16.096 6.352 1.00 86.31 77 GLN A N 1
ATOM 612 C CA . GLN A 1 77 ? -12.854 16.510 7.747 1.00 86.31 77 GLN A CA 1
ATOM 613 C C . GLN A 1 77 ? -12.922 15.301 8.684 1.00 86.31 77 GLN A C 1
ATOM 615 O O . GLN A 1 77 ? -13.544 14.288 8.354 1.00 86.31 77 GLN A O 1
ATOM 620 N N . GLY A 1 78 ? -12.329 15.423 9.871 1.00 88.62 78 GLY A N 1
ATOM 621 C CA . GLY A 1 78 ? -12.410 14.421 10.936 1.00 88.62 78 GLY A CA 1
ATOM 622 C C . GLY A 1 78 ? -11.058 13.861 11.374 1.00 88.62 78 GLY A C 1
ATOM 623 O O . GLY A 1 78 ? -10.001 14.306 10.930 1.00 88.62 78 GLY A O 1
ATOM 624 N N . GLU A 1 79 ? -11.109 12.884 12.277 1.00 89.62 79 GLU A N 1
ATOM 625 C CA . GLU A 1 79 ? -9.940 12.172 12.797 1.00 89.62 79 GLU A CA 1
ATOM 626 C C . GLU A 1 79 ? -9.862 10.767 12.187 1.00 89.62 79 GLU A C 1
ATOM 628 O O . GLU A 1 79 ? -10.845 10.022 12.186 1.00 89.62 79 GLU A O 1
ATOM 633 N N . PHE A 1 80 ? -8.680 10.386 11.710 1.00 89.19 80 PHE A N 1
ATOM 634 C CA . PHE A 1 80 ? -8.437 9.116 11.035 1.00 89.19 80 PHE A CA 1
ATOM 635 C C . PHE A 1 80 ? -7.163 8.471 11.561 1.00 89.19 80 PHE A C 1
ATOM 637 O O . PHE A 1 80 ? -6.152 9.138 11.775 1.00 89.19 80 PHE A O 1
ATOM 644 N N . LEU A 1 81 ? -7.190 7.153 11.716 1.00 92.31 81 LEU A N 1
ATOM 645 C CA . LEU A 1 81 ? -5.979 6.368 11.899 1.00 92.31 81 LEU A CA 1
ATOM 646 C C . LEU A 1 81 ? -5.442 5.950 10.533 1.00 92.31 81 LEU A C 1
ATOM 648 O O . LEU A 1 81 ? -6.204 5.703 9.594 1.00 92.31 81 LEU A O 1
ATOM 652 N N . ALA A 1 82 ? -4.129 5.798 10.430 1.00 91.62 82 ALA A N 1
ATOM 653 C CA . ALA A 1 82 ? -3.521 5.213 9.254 1.00 91.62 82 ALA A CA 1
ATOM 654 C C . ALA A 1 82 ? -2.356 4.291 9.584 1.00 91.62 82 ALA A C 1
ATOM 656 O O . ALA A 1 82 ? -1.560 4.555 10.480 1.00 91.62 82 ALA A O 1
ATOM 657 N N . LEU A 1 83 ? -2.258 3.212 8.819 1.00 92.88 83 LEU A N 1
ATOM 658 C CA . LEU A 1 83 ? -1.151 2.270 8.845 1.00 92.88 83 LEU A CA 1
ATOM 659 C C . LEU A 1 83 ? -0.371 2.403 7.550 1.00 92.88 83 LEU A C 1
ATOM 661 O O . LEU A 1 83 ? -0.992 2.411 6.493 1.00 92.88 83 LEU A O 1
ATOM 665 N N . ASP A 1 84 ? 0.954 2.446 7.620 1.00 91.19 84 ASP A N 1
ATOM 666 C CA . ASP A 1 84 ? 1.845 2.523 6.466 1.00 91.19 84 ASP A CA 1
ATOM 667 C C . ASP A 1 84 ? 2.870 1.399 6.467 1.00 91.19 84 ASP A C 1
ATOM 669 O O . ASP A 1 84 ? 3.877 1.445 7.174 1.00 91.19 84 ASP A O 1
ATOM 673 N N . LEU A 1 85 ? 2.587 0.388 5.641 1.00 90.00 85 LEU A N 1
ATOM 674 C CA . LEU A 1 85 ? 3.431 -0.771 5.424 1.00 90.00 85 LEU A CA 1
ATOM 675 C C . LEU A 1 85 ? 3.937 -0.797 3.982 1.00 90.00 85 LEU A C 1
ATOM 677 O O . LEU A 1 85 ? 3.173 -0.881 3.016 1.00 90.00 85 LEU A O 1
ATOM 681 N N . GLY A 1 86 ? 5.256 -0.782 3.817 1.00 75.44 86 GLY A N 1
ATOM 682 C CA . GLY A 1 86 ? 5.855 -0.852 2.487 1.00 75.44 86 GLY A CA 1
ATOM 683 C C . GLY A 1 86 ? 7.362 -1.040 2.421 1.00 75.44 86 GLY A C 1
ATOM 684 O O . GLY A 1 86 ? 7.871 -1.275 1.329 1.00 75.44 86 GLY A O 1
ATOM 685 N N . GLY A 1 87 ? 8.054 -0.949 3.549 1.00 75.81 87 GLY A N 1
ATOM 686 C CA . GLY A 1 87 ? 9.455 -1.311 3.750 1.00 75.81 87 GLY A CA 1
ATOM 687 C C . GLY A 1 87 ? 9.624 -1.770 5.200 1.00 75.81 87 GLY A C 1
ATOM 688 O O . GLY A 1 87 ? 8.626 -2.073 5.850 1.00 75.81 87 GLY A O 1
ATOM 689 N N . SER A 1 88 ? 10.851 -1.790 5.716 1.00 73.56 88 SER A N 1
ATOM 690 C CA . SER A 1 88 ? 11.131 -2.250 7.089 1.00 73.56 88 SER A CA 1
ATOM 691 C C . SER A 1 88 ? 10.614 -1.299 8.181 1.00 73.56 88 SER A C 1
ATOM 693 O O . SER A 1 88 ? 10.396 -1.717 9.313 1.00 73.56 88 SER A O 1
ATOM 695 N N . ASN A 1 89 ? 10.382 -0.028 7.832 1.00 83.88 89 ASN A N 1
ATOM 696 C CA . ASN A 1 89 ? 9.817 0.981 8.727 1.00 83.88 89 ASN A CA 1
ATOM 697 C C . ASN A 1 89 ? 8.297 1.022 8.568 1.00 83.88 89 ASN A C 1
ATOM 699 O O . ASN A 1 89 ? 7.789 1.609 7.608 1.00 83.88 89 ASN A O 1
ATOM 703 N N . PHE A 1 90 ? 7.591 0.406 9.508 1.00 91.94 90 PHE A N 1
ATOM 704 C CA . PHE A 1 90 ? 6.140 0.478 9.609 1.00 91.94 90 PHE A CA 1
ATOM 705 C C . PHE A 1 90 ? 5.736 1.745 10.358 1.00 91.94 90 PHE A C 1
ATOM 707 O O . PHE A 1 90 ? 6.369 2.095 11.351 1.00 91.94 90 PHE A O 1
ATOM 714 N N . ARG A 1 91 ? 4.707 2.460 9.898 1.00 93.31 91 ARG A N 1
ATOM 715 C CA . ARG A 1 91 ? 4.219 3.660 10.595 1.00 93.31 91 ARG A CA 1
ATOM 716 C C . ARG A 1 91 ? 2.761 3.519 10.983 1.00 93.31 91 ARG A C 1
ATOM 718 O O . ARG A 1 91 ? 1.953 3.035 10.194 1.00 93.31 91 ARG A O 1
ATOM 725 N N . VAL A 1 92 ? 2.439 4.013 12.169 1.00 94.12 92 VAL A N 1
ATOM 726 C CA . VAL A 1 92 ? 1.069 4.252 12.621 1.00 94.12 92 VAL A CA 1
ATOM 727 C C . VAL A 1 92 ? 0.895 5.760 12.748 1.00 94.12 92 VAL A C 1
ATOM 729 O O . VAL A 1 92 ? 1.779 6.429 13.283 1.00 94.12 92 VAL A O 1
ATOM 732 N N . LEU A 1 93 ? -0.196 6.302 12.213 1.00 93.25 93 LEU A N 1
ATOM 733 C CA . LEU A 1 93 ? -0.483 7.733 12.206 1.00 93.25 93 LEU A CA 1
ATOM 734 C C . LEU A 1 93 ? -1.886 8.011 12.753 1.00 93.25 93 LEU A C 1
ATOM 736 O O . LEU A 1 93 ? -2.819 7.260 12.471 1.00 93.25 93 LEU A O 1
ATOM 740 N N . LEU A 1 94 ? -2.030 9.121 13.471 1.00 92.75 94 LEU A N 1
ATOM 741 C CA . LEU A 1 94 ? -3.293 9.808 13.722 1.00 92.75 94 LEU A CA 1
ATOM 742 C C . LEU A 1 94 ? -3.298 11.090 12.891 1.00 92.75 94 LEU A C 1
ATOM 744 O O . LEU A 1 94 ? -2.360 11.882 12.955 1.00 92.75 94 LEU A O 1
ATOM 748 N N . VAL A 1 95 ? -4.355 11.283 12.115 1.00 89.62 95 VAL A N 1
ATOM 749 C CA . VAL A 1 95 ? -4.499 12.373 11.151 1.00 89.62 95 VAL A CA 1
ATOM 750 C C . VAL A 1 95 ? -5.772 13.121 11.494 1.00 89.62 95 VAL A C 1
ATOM 752 O O . VAL A 1 95 ? -6.842 12.515 11.528 1.00 89.62 95 VAL A O 1
ATOM 755 N N . LYS A 1 96 ? -5.672 14.423 11.744 1.00 89.19 96 LYS A N 1
ATOM 756 C CA . LYS A 1 96 ? -6.819 15.280 12.057 1.00 89.19 96 LYS A CA 1
ATOM 757 C C . LYS A 1 96 ? -6.961 16.303 10.942 1.00 89.19 96 LYS A C 1
ATOM 759 O O . LYS A 1 96 ? -6.043 17.082 10.714 1.00 89.19 96 LYS A O 1
ATOM 764 N N . VAL A 1 97 ? -8.085 16.275 10.237 1.00 86.00 97 VAL A N 1
ATOM 765 C CA . VAL A 1 97 ? -8.412 17.223 9.167 1.00 86.00 97 VAL A CA 1
ATOM 766 C C . VAL A 1 97 ? -9.457 18.197 9.699 1.00 86.00 97 VAL A C 1
ATOM 768 O O . VAL A 1 97 ? -10.576 17.797 10.035 1.00 86.00 97 VAL A O 1
ATOM 771 N N . MET A 1 98 ? -9.077 19.468 9.821 1.00 82.81 98 MET A N 1
ATOM 772 C CA . MET A 1 98 ? -9.890 20.494 10.473 1.00 82.81 98 MET A CA 1
ATOM 773 C C . MET A 1 98 ? -10.952 21.068 9.528 1.00 82.81 98 MET A C 1
ATOM 775 O O . MET A 1 98 ? -10.652 21.509 8.420 1.00 82.81 98 MET A O 1
ATOM 779 N N . ALA A 1 99 ? -12.194 21.161 10.011 1.00 72.00 99 ALA A N 1
ATOM 780 C CA . ALA A 1 99 ? -13.346 21.709 9.284 1.00 72.00 99 ALA A CA 1
ATOM 781 C C . ALA A 1 99 ? -13.399 23.257 9.283 1.00 72.00 99 ALA A C 1
ATOM 783 O O . ALA A 1 99 ? -14.468 23.852 9.388 1.00 72.00 99 ALA A O 1
ATOM 784 N N . ASN A 1 100 ? -12.249 23.938 9.243 1.00 66.38 100 ASN A N 1
ATOM 785 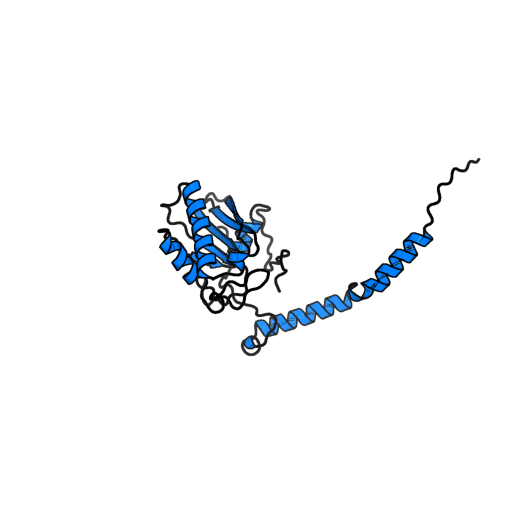C CA . ASN A 1 100 ? -12.157 25.391 9.462 1.00 66.38 100 ASN A CA 1
ATOM 786 C C . ASN A 1 100 ? -12.025 26.221 8.171 1.00 66.38 100 ASN A C 1
ATOM 788 O O . ASN A 1 100 ? -11.655 27.393 8.227 1.00 66.38 100 ASN A O 1
ATOM 792 N N . GLY A 1 101 ? -12.270 25.620 7.002 1.00 60.19 101 GLY A N 1
ATOM 793 C CA . GLY A 1 101 ? -12.121 26.274 5.694 1.00 60.19 101 GLY A CA 1
ATOM 794 C C . GLY A 1 101 ? -10.671 26.556 5.274 1.00 60.19 101 GLY A C 1
ATOM 795 O O . GLY A 1 101 ? -10.439 26.912 4.123 1.00 60.19 101 GLY A O 1
ATOM 796 N N . LYS A 1 102 ? -9.689 26.364 6.169 1.00 63.84 102 LYS A N 1
ATOM 797 C CA . LYS A 1 102 ? -8.248 26.451 5.877 1.00 63.84 102 LYS A CA 1
ATOM 798 C C . LYS A 1 102 ? -7.613 25.093 5.566 1.00 63.84 102 LYS A C 1
ATOM 800 O O . LYS A 1 102 ? -6.455 25.062 5.164 1.00 63.84 102 LYS A O 1
ATOM 805 N N . GLN A 1 103 ? -8.365 24.000 5.743 1.00 65.75 103 GLN A N 1
ATOM 806 C CA . GLN A 1 103 ? -7.917 22.619 5.527 1.00 65.75 103 GLN A CA 1
ATOM 807 C C . GLN A 1 103 ? -6.599 22.292 6.244 1.00 65.75 103 GLN A C 1
ATOM 809 O O . GLN A 1 103 ? -5.701 21.656 5.690 1.00 65.75 103 GLN A O 1
ATOM 814 N N . GLU A 1 104 ? -6.463 22.762 7.482 1.00 77.31 104 GLU A N 1
ATOM 815 C CA . GLU A 1 104 ? -5.308 22.425 8.306 1.00 77.31 104 GLU A CA 1
ATOM 816 C C . GLU A 1 104 ? -5.350 20.934 8.659 1.00 77.31 104 GLU A C 1
ATOM 818 O O . GLU A 1 104 ? -6.393 20.396 9.046 1.00 77.31 104 GLU A O 1
ATOM 823 N N . VAL A 1 105 ? -4.206 20.267 8.495 1.00 80.44 105 VAL A N 1
ATOM 824 C CA . VAL A 1 105 ? -4.041 18.848 8.808 1.00 80.44 105 VAL A CA 1
ATOM 825 C C . VAL A 1 105 ? -2.971 18.699 9.874 1.00 80.44 105 VAL A C 1
ATOM 827 O O . VAL A 1 105 ? -1.810 19.042 9.652 1.00 80.44 105 VAL A O 1
ATOM 830 N N . GLU A 1 106 ? -3.357 18.143 11.016 1.00 87.00 106 GLU A N 1
ATOM 831 C CA . GLU A 1 106 ? -2.432 17.746 12.072 1.00 87.00 106 GLU A CA 1
ATOM 832 C C . GLU A 1 106 ? -2.120 16.256 11.952 1.00 87.00 106 GLU A C 1
ATOM 834 O O . GLU A 1 106 ? -3.007 15.438 11.691 1.00 87.00 106 GLU A O 1
ATOM 839 N N . MET A 1 107 ? -0.853 15.893 12.150 1.00 87.81 107 MET A N 1
ATOM 840 C CA . MET A 1 107 ? -0.403 14.507 12.072 1.00 87.81 107 MET A CA 1
ATOM 841 C C . MET A 1 107 ? 0.496 14.154 13.245 1.00 87.81 107 MET A C 1
ATOM 843 O O . MET A 1 107 ? 1.557 14.745 13.436 1.00 87.81 107 MET A O 1
ATOM 847 N N . GLU A 1 108 ? 0.107 13.112 13.965 1.00 91.56 108 GLU A N 1
ATOM 848 C CA . GLU A 1 108 ? 0.938 12.438 14.955 1.00 91.56 108 GLU A CA 1
ATOM 849 C C . GLU A 1 108 ? 1.312 11.071 14.386 1.00 91.56 108 GLU A C 1
ATOM 851 O O . GLU A 1 108 ? 0.460 10.374 13.838 1.00 91.56 108 GLU A O 1
ATOM 856 N N . ASN A 1 109 ? 2.582 10.676 14.459 1.00 92.12 109 ASN A N 1
ATOM 857 C CA . ASN A 1 109 ? 3.014 9.385 13.931 1.00 92.12 109 ASN A CA 1
ATOM 858 C C . ASN A 1 109 ? 4.042 8.707 14.827 1.00 92.12 109 ASN A C 1
ATOM 860 O O . ASN A 1 109 ? 4.824 9.364 15.510 1.00 92.12 109 ASN A O 1
ATOM 864 N N . GLN A 1 110 ? 4.056 7.380 14.768 1.00 94.50 110 GLN A N 1
ATOM 865 C CA . GLN A 1 110 ? 5.082 6.555 15.376 1.00 94.50 110 GLN A CA 1
ATOM 866 C C . GLN A 1 110 ? 5.595 5.527 14.367 1.00 94.50 110 GLN A C 1
ATOM 868 O O . GLN A 1 110 ? 4.817 4.871 13.670 1.00 94.50 110 GLN A O 1
ATOM 873 N N . ILE A 1 111 ? 6.920 5.384 14.307 1.00 94.00 111 ILE A N 1
ATOM 874 C CA . ILE A 1 111 ? 7.595 4.345 13.530 1.00 94.00 111 ILE A CA 1
ATOM 875 C C . ILE A 1 111 ? 7.815 3.128 14.429 1.00 94.00 111 ILE A C 1
ATOM 877 O O . ILE A 1 111 ? 8.276 3.256 15.563 1.00 94.00 111 ILE A O 1
ATOM 881 N N . TYR A 1 112 ? 7.503 1.958 13.892 1.00 94.94 112 TYR A N 1
ATOM 882 C CA . TYR A 1 112 ? 7.753 0.658 14.482 1.00 94.94 112 TYR A CA 1
ATOM 883 C C . TYR A 1 112 ? 8.629 -0.149 13.528 1.00 94.94 112 TYR A C 1
ATOM 885 O O . TYR A 1 112 ? 8.387 -0.199 12.318 1.00 94.94 112 TYR A O 1
ATOM 893 N N . GLU A 1 113 ? 9.652 -0.788 14.076 1.00 93.94 113 GLU A N 1
ATOM 894 C CA . GLU A 1 113 ? 10.452 -1.742 13.324 1.00 93.94 113 GLU A CA 1
ATOM 895 C C . GLU A 1 113 ? 9.664 -3.045 13.144 1.00 93.94 113 GLU A C 1
ATOM 897 O O . GLU A 1 113 ? 8.938 -3.487 14.043 1.00 93.94 113 GLU A O 1
ATOM 902 N N . ILE A 1 114 ? 9.797 -3.663 11.971 1.00 94.50 114 ILE A N 1
ATOM 903 C CA . ILE A 1 114 ? 9.340 -5.034 11.751 1.00 94.50 114 ILE A CA 1
ATOM 904 C C . ILE A 1 114 ? 10.578 -5.929 11.683 1.00 94.50 114 ILE A C 1
ATOM 906 O O . ILE A 1 114 ? 11.297 -5.880 10.683 1.00 94.50 114 ILE A O 1
ATOM 910 N N . PRO A 1 115 ? 10.822 -6.760 12.712 1.00 94.31 115 PRO A N 1
ATOM 911 C CA . PRO A 1 115 ? 11.889 -7.750 12.693 1.00 94.31 115 PRO A CA 1
ATOM 912 C C . PRO A 1 115 ? 11.855 -8.632 11.439 1.00 94.31 115 PRO A C 1
ATOM 914 O O . PRO A 1 115 ? 10.789 -9.086 11.016 1.00 94.31 115 PRO A O 1
ATOM 917 N N . GLU A 1 116 ? 13.024 -8.955 10.880 1.00 93.69 116 GLU A N 1
ATOM 918 C CA . GLU A 1 116 ? 13.123 -9.731 9.632 1.00 93.69 116 GLU A CA 1
ATOM 919 C C . GLU A 1 116 ? 12.413 -11.092 9.715 1.00 93.69 116 GLU A C 1
ATOM 921 O O . GLU A 1 116 ? 11.764 -11.522 8.756 1.00 93.69 116 GLU A O 1
ATOM 926 N N . HIS A 1 117 ? 12.473 -11.752 10.876 1.00 95.44 117 HIS A N 1
ATOM 927 C CA . HIS A 1 117 ? 11.800 -13.033 11.083 1.00 95.44 117 HIS A CA 1
ATOM 928 C C . HIS A 1 117 ? 10.272 -12.928 10.940 1.00 95.44 117 HIS A C 1
ATOM 930 O O . HIS A 1 117 ? 9.655 -13.889 10.498 1.00 95.44 117 HIS A O 1
ATOM 936 N N . LEU A 1 118 ? 9.661 -11.770 11.224 1.00 96.19 118 LEU A N 1
ATOM 937 C CA . LEU A 1 118 ? 8.232 -11.531 10.983 1.00 96.19 118 LEU A CA 1
ATOM 938 C C . LEU A 1 118 ? 7.948 -11.225 9.510 1.00 96.19 118 LEU A C 1
ATOM 940 O O . LEU A 1 118 ? 6.941 -11.668 8.964 1.00 96.19 118 LEU A O 1
ATOM 944 N N . MET A 1 119 ? 8.853 -10.512 8.833 1.00 94.38 119 MET A N 1
ATOM 945 C CA . MET A 1 119 ? 8.715 -10.193 7.404 1.00 94.38 119 MET A CA 1
ATOM 946 C C . MET A 1 119 ? 8.713 -11.452 6.530 1.00 94.38 119 MET A C 1
ATOM 948 O O . MET A 1 119 ? 8.075 -11.470 5.475 1.00 94.38 119 MET A O 1
ATOM 952 N N . ARG A 1 120 ? 9.428 -12.497 6.964 1.00 95.31 120 ARG A N 1
ATOM 953 C CA . ARG A 1 120 ? 9.578 -13.789 6.271 1.00 95.31 120 ARG A CA 1
ATOM 954 C C . ARG A 1 120 ? 8.893 -14.963 6.989 1.00 95.31 120 ARG A C 1
ATOM 956 O O . ARG A 1 120 ? 9.004 -16.095 6.527 1.00 95.31 120 ARG A O 1
ATOM 963 N N . GLY A 1 121 ? 8.230 -14.698 8.113 1.00 96.00 121 GLY A N 1
ATOM 964 C CA . GLY A 1 121 ? 7.598 -15.695 8.979 1.00 96.00 121 GLY A CA 1
ATOM 965 C C . GLY A 1 121 ? 6.193 -16.069 8.521 1.00 96.00 121 GLY A C 1
ATOM 966 O O . GLY A 1 121 ? 5.920 -16.196 7.322 1.00 96.00 121 GLY A O 1
ATOM 967 N N . SER A 1 122 ? 5.273 -16.263 9.466 1.00 97.88 122 SER A N 1
ATOM 968 C CA . SER A 1 122 ? 3.863 -16.472 9.131 1.00 97.88 122 SER A CA 1
ATOM 969 C C . SER A 1 122 ? 3.114 -15.148 8.960 1.00 97.88 122 SER A C 1
ATOM 971 O O . SER A 1 122 ? 3.380 -14.152 9.632 1.00 97.88 122 SER A O 1
ATOM 973 N N . GLY A 1 123 ? 2.104 -15.145 8.089 1.00 97.06 123 GLY A N 1
ATOM 974 C CA . GLY A 1 123 ? 1.193 -14.013 7.956 1.00 97.06 123 GLY A CA 1
ATOM 975 C C . GLY A 1 123 ? 0.485 -13.676 9.267 1.00 97.06 123 GLY A C 1
ATOM 976 O O . GLY A 1 123 ? 0.316 -12.503 9.577 1.00 97.06 123 GLY A O 1
ATOM 977 N N . SER A 1 124 ? 0.112 -14.684 10.067 1.00 97.12 124 SER A N 1
ATOM 978 C CA . SER A 1 124 ? -0.546 -14.435 11.357 1.00 97.12 124 SER A CA 1
ATOM 979 C C . SER A 1 124 ? 0.345 -13.625 12.292 1.00 97.12 124 SER A C 1
ATOM 981 O O . SER A 1 124 ? -0.139 -12.658 12.866 1.00 97.12 124 SER A O 1
ATOM 983 N N . GLU A 1 125 ? 1.622 -13.984 12.426 1.00 97.69 125 GLU A N 1
ATOM 984 C CA . GLU A 1 125 ? 2.557 -13.260 13.296 1.00 97.69 125 GLU A CA 1
ATOM 985 C C . GLU A 1 125 ? 2.801 -11.834 12.794 1.00 97.69 125 GLU A C 1
ATOM 987 O O . GLU A 1 125 ? 2.787 -10.897 13.589 1.00 97.69 125 GLU A O 1
ATOM 992 N N . LEU A 1 126 ? 2.940 -11.644 11.476 1.00 97.38 126 LEU A N 1
ATOM 993 C CA . LEU A 1 126 ? 3.092 -10.312 10.887 1.00 97.38 126 LEU A CA 1
ATOM 994 C C . LEU A 1 126 ? 1.886 -9.407 11.191 1.00 97.38 126 LEU A C 1
ATOM 996 O O . LEU A 1 126 ? 2.060 -8.271 11.628 1.00 97.38 126 LEU A O 1
ATOM 1000 N N . PHE A 1 127 ? 0.661 -9.888 10.959 1.00 97.38 127 PHE A N 1
ATOM 1001 C CA . PHE A 1 127 ? -0.544 -9.089 11.206 1.00 97.38 127 PHE A CA 1
ATOM 1002 C C . PHE A 1 127 ? -0.853 -8.926 12.699 1.00 97.38 127 PHE A C 1
ATOM 1004 O O . PHE A 1 127 ? -1.385 -7.886 13.087 1.00 97.38 127 PHE A O 1
ATOM 1011 N N . ASP A 1 128 ? -0.488 -9.898 13.542 1.00 97.38 128 ASP A N 1
ATOM 1012 C CA . ASP A 1 128 ? -0.576 -9.764 14.998 1.00 97.38 128 ASP A CA 1
ATOM 1013 C C . ASP A 1 128 ? 0.405 -8.681 15.501 1.00 97.38 128 ASP A C 1
ATOM 1015 O O . ASP A 1 128 ? -0.005 -7.829 16.283 1.00 97.38 128 ASP A O 1
ATOM 1019 N N . HIS A 1 129 ? 1.636 -8.607 14.974 1.00 97.00 129 HIS A N 1
ATOM 1020 C CA . HIS A 1 129 ? 2.584 -7.517 15.276 1.00 97.00 129 HIS A CA 1
ATOM 1021 C C . HIS A 1 129 ? 2.063 -6.143 14.841 1.00 97.00 129 HIS A C 1
ATOM 1023 O O . HIS A 1 129 ? 2.119 -5.179 15.599 1.00 97.00 129 HIS A O 1
ATOM 1029 N N . ILE A 1 130 ? 1.490 -6.044 13.637 1.00 96.44 130 ILE A N 1
ATOM 1030 C CA . ILE A 1 130 ? 0.873 -4.799 13.147 1.00 96.44 130 ILE A CA 1
ATOM 1031 C C . ILE A 1 130 ? -0.269 -4.348 14.073 1.00 96.44 130 ILE A C 1
ATOM 1033 O O . ILE A 1 130 ? -0.383 -3.158 14.382 1.00 96.44 130 ILE A O 1
ATOM 1037 N N . ALA A 1 131 ? -1.107 -5.285 14.527 1.00 96.19 131 ALA A N 1
ATOM 1038 C CA . ALA A 1 131 ? -2.183 -4.998 15.470 1.00 96.19 131 ALA A CA 1
ATOM 1039 C C . ALA A 1 131 ? -1.648 -4.524 16.835 1.00 96.19 131 ALA A C 1
ATOM 1041 O O . ALA A 1 131 ? -2.255 -3.643 17.446 1.00 96.19 131 ALA A O 1
ATOM 1042 N N . ASP A 1 132 ? -0.500 -5.038 17.278 1.00 96.31 132 ASP A N 1
ATOM 1043 C CA . ASP A 1 132 ? 0.148 -4.638 18.535 1.00 96.31 132 ASP A CA 1
ATOM 1044 C C . ASP A 1 132 ? 0.694 -3.227 18.476 1.00 96.31 132 ASP A C 1
ATOM 1046 O O . ASP A 1 132 ? 0.458 -2.430 19.385 1.00 96.31 132 ASP A O 1
ATOM 1050 N N . CYS A 1 133 ? 1.367 -2.890 17.378 1.00 96.56 133 CYS A N 1
ATOM 1051 C CA . CYS A 1 133 ? 1.819 -1.532 17.118 1.00 96.56 133 CYS A CA 1
ATOM 1052 C C . CYS A 1 133 ? 0.643 -0.545 17.125 1.00 96.56 133 CYS A C 1
ATOM 1054 O O . CYS A 1 133 ? 0.729 0.504 17.761 1.00 96.56 133 CYS A O 1
ATOM 1056 N N . LEU A 1 134 ? -0.476 -0.893 16.475 1.00 95.69 134 LEU A N 1
ATOM 1057 C CA . LEU A 1 134 ? -1.684 -0.065 16.477 1.00 95.69 134 LEU A CA 1
ATOM 1058 C C . LEU A 1 134 ? -2.258 0.109 17.891 1.00 95.69 134 LEU A C 1
ATOM 1060 O O . LEU A 1 134 ? -2.525 1.235 18.305 1.00 95.69 134 LEU A O 1
ATOM 1064 N N . ALA A 1 135 ? -2.435 -0.984 18.636 1.00 94.25 135 ALA A N 1
ATOM 1065 C CA . ALA A 1 135 ? -2.982 -0.937 19.990 1.00 94.25 135 ALA A CA 1
ATOM 1066 C C . ALA A 1 135 ? -2.100 -0.099 20.927 1.00 94.25 135 ALA A C 1
ATOM 1068 O O . ALA A 1 135 ? -2.610 0.747 21.659 1.00 94.25 135 ALA A O 1
ATOM 1069 N N . ASN A 1 136 ? -0.778 -0.278 20.847 1.00 95.56 136 ASN A N 1
ATOM 1070 C CA . ASN A 1 136 ? 0.190 0.493 21.618 1.00 95.56 136 ASN A CA 1
ATOM 1071 C C . ASN A 1 136 ? 0.149 1.992 21.280 1.00 95.56 136 ASN A C 1
ATOM 1073 O O . ASN A 1 136 ? 0.218 2.825 22.181 1.00 95.56 136 ASN A O 1
ATOM 1077 N N . PHE A 1 137 ? 0.025 2.341 19.998 1.00 95.94 137 PHE A N 1
ATOM 1078 C CA . PHE A 1 137 ? -0.108 3.730 19.562 1.00 95.94 137 PHE A CA 1
ATOM 1079 C C . PHE A 1 137 ? -1.395 4.370 20.103 1.00 95.94 137 PHE A C 1
ATOM 1081 O O . PHE A 1 137 ? -1.356 5.457 20.675 1.00 95.94 137 PHE A O 1
ATOM 1088 N N . MET A 1 138 ? -2.530 3.672 19.987 1.00 94.19 138 MET A N 1
ATOM 1089 C CA . MET A 1 138 ? -3.818 4.159 20.493 1.00 94.19 138 MET A CA 1
ATOM 1090 C C . MET A 1 138 ? -3.829 4.318 22.018 1.00 94.19 138 MET A C 1
ATOM 1092 O O . MET A 1 138 ? -4.439 5.252 22.533 1.00 94.19 138 MET A O 1
ATOM 1096 N N . GLU A 1 139 ? -3.160 3.422 22.743 1.00 94.06 139 GLU A N 1
ATOM 1097 C CA . GLU A 1 139 ? -3.026 3.492 24.199 1.00 94.06 139 GLU A CA 1
ATOM 1098 C C . GLU A 1 139 ? -2.189 4.697 24.637 1.00 94.06 139 GLU A C 1
ATOM 1100 O O . GLU A 1 139 ? -2.629 5.460 25.493 1.00 94.06 139 GLU A O 1
ATOM 1105 N N . LYS A 1 140 ? -1.038 4.935 23.994 1.00 95.56 140 LYS A N 1
ATOM 1106 C CA . LYS A 1 140 ? -0.180 6.101 24.272 1.00 95.56 140 LYS A CA 1
ATOM 1107 C C . LYS A 1 140 ? -0.894 7.435 24.088 1.00 95.56 140 LYS A C 1
ATOM 1109 O O . LYS A 1 140 ? -0.639 8.366 24.843 1.00 95.56 140 LYS A O 1
ATOM 1114 N N . LEU A 1 141 ? -1.772 7.523 23.091 1.00 95.06 141 LEU A N 1
ATOM 1115 C CA . LEU A 1 141 ? -2.554 8.728 22.816 1.00 95.06 141 LEU A CA 1
ATOM 1116 C C . LEU A 1 141 ? -3.857 8.806 23.627 1.00 95.06 141 LEU A C 1
ATOM 1118 O O . LEU A 1 141 ? -4.587 9.786 23.506 1.00 95.06 141 LEU A O 1
ATOM 1122 N N . GLY A 1 142 ? -4.187 7.786 24.429 1.00 94.12 142 GLY A N 1
ATOM 1123 C CA . GLY A 1 142 ? -5.432 7.752 25.200 1.00 94.12 142 GLY A CA 1
ATOM 1124 C C . GLY A 1 142 ? -6.695 7.687 24.330 1.00 94.12 142 GLY A C 1
ATOM 1125 O O . GLY A 1 142 ? -7.748 8.171 24.731 1.00 94.12 142 GLY A O 1
ATOM 1126 N N . ILE A 1 143 ? -6.605 7.105 23.128 1.00 91.81 143 ILE A N 1
ATOM 1127 C CA . ILE A 1 143 ? -7.700 7.049 22.139 1.00 91.81 143 ILE A CA 1
ATOM 1128 C C . ILE A 1 143 ? -8.237 5.633 21.904 1.00 91.81 143 ILE A C 1
ATOM 1130 O O . ILE A 1 143 ? -8.924 5.392 20.912 1.00 91.81 143 ILE A O 1
ATOM 1134 N N . LYS A 1 144 ? -7.939 4.682 22.796 1.00 87.19 144 LYS A N 1
ATOM 1135 C CA . LYS A 1 144 ? -8.335 3.269 22.658 1.00 87.19 144 LYS A CA 1
ATOM 1136 C C . LYS A 1 144 ? -9.849 3.074 22.493 1.00 87.19 144 LYS A C 1
ATOM 1138 O O . LYS A 1 144 ? -10.269 2.201 21.737 1.00 87.19 144 LYS A O 1
ATOM 1143 N N . ASP A 1 145 ? -10.645 3.921 23.142 1.00 85.44 145 ASP A N 1
ATOM 1144 C CA . ASP A 1 145 ? -12.111 3.859 23.112 1.00 85.44 145 ASP A CA 1
ATOM 1145 C C . ASP A 1 145 ? -12.732 4.639 21.938 1.00 85.44 145 ASP A C 1
ATOM 1147 O O . ASP A 1 145 ? -13.936 4.535 21.680 1.00 85.44 145 ASP A O 1
ATOM 1151 N N . LYS A 1 146 ? -11.930 5.410 21.184 1.00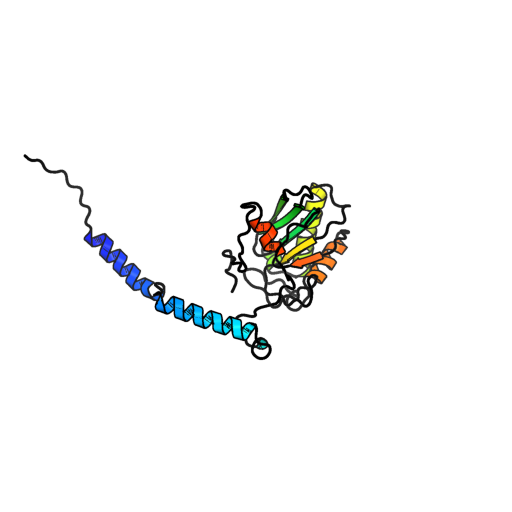 87.88 146 LYS A N 1
ATOM 1152 C CA . LYS A 1 146 ? -12.414 6.128 19.999 1.00 87.88 146 LYS A CA 1
ATOM 1153 C C . LYS A 1 146 ? -12.579 5.162 18.822 1.00 87.88 146 LYS A C 1
ATOM 1155 O O . LYS A 1 146 ? -11.654 4.455 18.426 1.00 87.88 146 LYS A O 1
ATOM 1160 N N . LYS A 1 147 ? -13.748 5.202 18.179 1.00 87.50 147 LYS A N 1
ATOM 1161 C CA . LYS A 1 147 ? -14.017 4.478 16.925 1.00 87.50 147 LYS A CA 1
ATOM 1162 C C . LYS A 1 147 ? -13.577 5.314 15.724 1.00 87.50 147 LYS A C 1
ATOM 1164 O O . LYS A 1 147 ? -14.402 5.949 15.074 1.00 87.50 147 LYS A O 1
ATOM 1169 N N . LEU A 1 148 ? -12.276 5.326 15.455 1.00 88.25 148 LEU A N 1
ATOM 1170 C CA . LEU A 1 148 ? -11.702 6.063 14.328 1.00 88.25 148 LEU A CA 1
ATOM 1171 C C . LEU A 1 148 ? -11.655 5.189 13.063 1.00 88.25 148 LEU A C 1
ATOM 1173 O O . LEU A 1 148 ? -11.293 4.011 13.160 1.00 88.25 148 LEU A O 1
ATOM 1177 N N . PRO A 1 149 ? -11.985 5.725 11.873 1.00 90.31 149 PRO A N 1
ATOM 1178 C CA . PRO A 1 149 ? -11.733 5.027 10.620 1.00 90.31 149 PRO A CA 1
ATOM 1179 C C . PRO A 1 149 ? -10.235 4.809 10.411 1.00 90.31 149 PRO A C 1
ATOM 1181 O O . PRO A 1 149 ? -9.429 5.692 10.702 1.00 90.31 149 PRO A O 1
ATOM 1184 N N . LEU A 1 150 ? -9.874 3.636 9.892 1.00 91.06 150 LEU A N 1
ATOM 1185 C CA . LEU A 1 150 ? -8.495 3.238 9.649 1.00 91.06 150 LEU A CA 1
ATOM 1186 C C . LEU A 1 150 ? -8.216 3.111 8.150 1.00 91.06 150 LEU A C 1
ATOM 1188 O O . LEU A 1 150 ? -8.789 2.259 7.473 1.00 91.06 150 LEU A O 1
ATOM 1192 N N . GLY A 1 151 ? -7.283 3.912 7.645 1.00 91.25 151 GLY A N 1
ATOM 1193 C CA . GLY A 1 151 ? -6.698 3.736 6.321 1.00 91.25 151 GLY A CA 1
ATOM 1194 C C . GLY A 1 151 ? -5.486 2.808 6.371 1.00 91.25 151 GLY A C 1
ATOM 1195 O O . GLY A 1 151 ? -4.552 3.051 7.128 1.00 91.25 151 GLY A O 1
ATOM 1196 N N . PHE A 1 152 ? -5.445 1.762 5.550 1.00 91.62 152 PHE A N 1
ATOM 1197 C CA . PHE A 1 152 ? -4.283 0.883 5.455 1.00 91.62 152 PHE A CA 1
ATOM 1198 C C . PHE A 1 152 ? -3.556 1.073 4.123 1.00 91.62 152 PHE A C 1
ATOM 1200 O O . PHE A 1 152 ? -3.999 0.647 3.057 1.00 91.62 152 PHE A O 1
ATOM 1207 N N . THR A 1 153 ? -2.403 1.725 4.211 1.00 89.56 153 THR A N 1
ATOM 1208 C CA . THR A 1 153 ? -1.398 1.808 3.160 1.00 89.56 153 THR A CA 1
ATOM 1209 C C . THR A 1 153 ? -0.627 0.496 3.112 1.00 89.56 153 THR A C 1
ATOM 1211 O O . THR A 1 153 ? 0.220 0.224 3.963 1.00 89.56 153 THR A O 1
ATOM 1214 N N . PHE A 1 154 ? -0.905 -0.315 2.096 1.00 90.19 154 PHE A N 1
ATOM 1215 C CA . PHE A 1 154 ? -0.266 -1.610 1.907 1.00 90.19 154 PHE A CA 1
ATOM 1216 C C . PHE A 1 154 ? 0.475 -1.635 0.573 1.00 90.19 154 PHE A C 1
ATOM 1218 O O . PHE A 1 154 ? -0.120 -1.782 -0.492 1.00 90.19 154 PHE A O 1
ATOM 1225 N N . SER A 1 155 ? 1.793 -1.425 0.622 1.00 88.56 155 SER A N 1
ATOM 1226 C CA . SER A 1 155 ? 2.579 -1.106 -0.569 1.00 88.56 155 SER A CA 1
ATOM 1227 C C . SER A 1 155 ? 3.053 -2.326 -1.369 1.00 88.56 155 SER A C 1
ATOM 1229 O O . SER A 1 155 ? 4.251 -2.440 -1.666 1.00 88.56 155 SER A O 1
ATOM 1231 N N . PHE A 1 156 ? 2.120 -3.207 -1.731 1.00 90.00 156 PHE A N 1
ATOM 1232 C CA . PHE A 1 156 ? 2.352 -4.437 -2.492 1.00 90.00 156 PHE A CA 1
ATOM 1233 C C . PHE A 1 156 ? 1.253 -4.643 -3.542 1.00 90.00 156 PHE A C 1
ATOM 1235 O O . PHE A 1 156 ? 0.124 -4.211 -3.310 1.00 90.00 156 PHE A O 1
ATOM 1242 N N . PRO A 1 157 ? 1.547 -5.285 -4.688 1.00 90.56 157 PRO A N 1
ATOM 1243 C CA . PRO A 1 157 ? 0.549 -5.529 -5.726 1.00 90.56 157 PRO A CA 1
ATOM 1244 C C . PRO A 1 157 ? -0.689 -6.233 -5.155 1.00 90.56 157 PRO A C 1
ATOM 1246 O O . PRO A 1 157 ? -0.596 -7.355 -4.659 1.00 90.56 157 PRO A O 1
ATOM 1249 N N . CYS A 1 158 ? -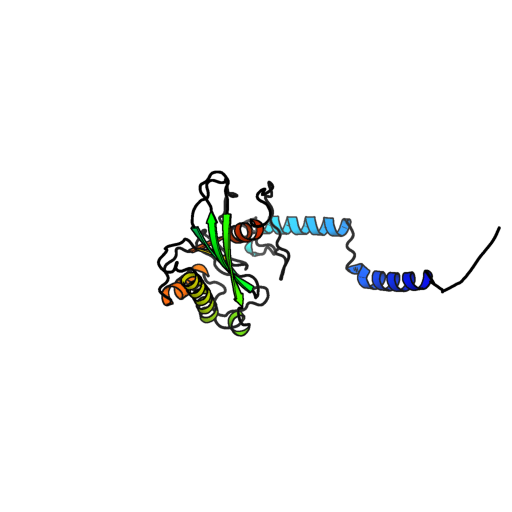1.840 -5.567 -5.225 1.00 90.81 158 CYS A N 1
ATOM 1250 C CA . CYS A 1 158 ? -3.101 -6.042 -4.664 1.00 90.81 158 CYS A CA 1
ATOM 1251 C C . CYS A 1 158 ? -4.194 -5.997 -5.726 1.00 90.81 158 CYS A C 1
ATOM 1253 O O . CYS A 1 158 ? -4.365 -4.979 -6.398 1.00 90.81 158 CYS A O 1
ATOM 1255 N N . GLN A 1 159 ? -4.970 -7.067 -5.826 1.00 92.19 159 GLN A N 1
ATOM 1256 C CA . GLN A 1 159 ? -6.232 -7.052 -6.545 1.00 92.19 159 GLN A CA 1
ATOM 1257 C C . GLN A 1 159 ? -7.325 -6.533 -5.609 1.00 92.19 159 GLN A C 1
ATOM 1259 O O . GLN A 1 159 ? -7.466 -7.006 -4.483 1.00 92.19 159 GLN A O 1
ATOM 1264 N N . GLN A 1 160 ? -8.087 -5.548 -6.071 1.00 90.19 160 GLN A N 1
ATOM 1265 C CA . GLN A 1 160 ? -9.200 -4.968 -5.326 1.00 90.19 160 GLN A CA 1
ATOM 1266 C C . GLN A 1 160 ? -10.485 -5.127 -6.142 1.00 90.19 160 GLN A C 1
ATOM 1268 O O . GLN A 1 160 ? -10.457 -5.073 -7.373 1.00 90.19 160 GLN A O 1
ATOM 1273 N N . THR A 1 161 ? -11.610 -5.309 -5.458 1.00 90.62 161 THR A N 1
ATOM 1274 C CA . THR A 1 161 ? -12.963 -5.234 -6.046 1.00 90.62 161 THR A CA 1
ATOM 1275 C C . THR A 1 161 ? -13.779 -4.076 -5.456 1.00 90.62 161 THR A C 1
ATOM 1277 O O . THR A 1 161 ? -14.813 -3.691 -6.003 1.00 90.62 161 THR A O 1
ATOM 1280 N N . LYS A 1 162 ? -13.295 -3.503 -4.346 1.00 89.50 162 LYS A N 1
ATOM 1281 C CA . LYS A 1 162 ? -13.859 -2.389 -3.576 1.00 89.50 162 LYS A CA 1
ATOM 1282 C C . LYS A 1 162 ? -12.783 -1.804 -2.648 1.00 89.50 162 LYS A C 1
ATOM 1284 O O . LYS A 1 162 ? -11.725 -2.403 -2.471 1.00 89.50 162 LYS A O 1
ATOM 1289 N N . LEU A 1 163 ? -13.053 -0.642 -2.044 1.00 85.81 163 LEU A N 1
ATOM 1290 C CA . LEU A 1 163 ? -12.088 0.079 -1.195 1.00 85.81 163 LEU A CA 1
ATOM 1291 C C . LEU A 1 163 ? -11.704 -0.658 0.096 1.00 85.81 163 LEU A C 1
ATOM 1293 O O . LEU A 1 163 ? -10.653 -0.385 0.656 1.00 85.81 163 LEU A O 1
ATOM 1297 N N . ASP A 1 164 ? -12.534 -1.564 0.606 1.00 87.75 164 ASP A N 1
ATOM 1298 C CA . ASP A 1 164 ? -12.292 -2.262 1.874 1.00 87.75 164 ASP A CA 1
ATOM 1299 C C . ASP A 1 164 ? -11.844 -3.724 1.685 1.00 87.75 164 ASP A C 1
ATOM 1301 O O . ASP A 1 164 ? -12.025 -4.553 2.577 1.00 87.75 164 ASP A O 1
ATOM 1305 N N . GLU A 1 165 ? -11.256 -4.023 0.523 1.00 89.75 165 GLU A N 1
ATOM 1306 C CA . GLU A 1 165 ? -10.720 -5.330 0.132 1.00 89.75 165 GLU A CA 1
ATOM 1307 C C . GLU A 1 165 ? -9.391 -5.160 -0.620 1.00 89.75 165 GLU A C 1
ATOM 1309 O O . GLU A 1 165 ? -9.244 -4.261 -1.455 1.00 89.75 165 GLU A O 1
ATOM 1314 N N . CYS A 1 166 ? -8.410 -6.014 -0.322 1.00 92.56 166 CYS A N 1
ATOM 1315 C CA . CYS A 1 166 ? -7.094 -6.015 -0.969 1.00 92.56 166 CYS A CA 1
ATOM 1316 C C . CYS A 1 166 ? -6.525 -7.431 -0.925 1.00 92.56 166 CYS A C 1
ATOM 1318 O O . CYS A 1 166 ? -5.964 -7.862 0.081 1.00 92.56 166 CYS A O 1
ATOM 1320 N N . VAL A 1 167 ? -6.675 -8.169 -2.022 1.00 96.25 167 VAL A N 1
ATOM 1321 C CA . VAL A 1 167 ? -6.099 -9.506 -2.170 1.00 96.25 167 VAL A CA 1
ATOM 1322 C C . VAL A 1 167 ? -4.657 -9.368 -2.638 1.00 96.25 167 VAL A C 1
ATOM 1324 O O . VAL A 1 167 ? -4.410 -8.891 -3.746 1.00 96.25 167 VAL A O 1
ATOM 1327 N N . LEU A 1 168 ? -3.697 -9.779 -1.808 1.00 95.44 168 LEU A N 1
ATOM 1328 C CA . LEU A 1 168 ? -2.281 -9.724 -2.177 1.00 95.44 168 LEU A CA 1
ATOM 1329 C C . LEU A 1 168 ? -2.019 -10.642 -3.380 1.00 95.44 168 LEU A C 1
ATOM 1331 O O . LEU A 1 168 ? -2.294 -11.837 -3.307 1.00 95.44 168 LEU A O 1
ATOM 1335 N N . VAL A 1 169 ? -1.448 -10.107 -4.462 1.00 93.69 169 VAL A N 1
ATOM 1336 C CA . VAL A 1 169 ? -1.093 -10.903 -5.649 1.00 93.69 169 VAL A CA 1
ATOM 1337 C C . VAL A 1 169 ? 0.190 -11.689 -5.391 1.00 93.69 169 VAL A C 1
ATOM 1339 O O . VAL A 1 169 ? 0.206 -12.906 -5.516 1.00 93.69 169 VAL A O 1
ATOM 1342 N N . HIS A 1 170 ? 1.264 -10.987 -5.036 1.00 94.19 170 HIS A N 1
ATOM 1343 C CA . HIS A 1 170 ? 2.543 -11.573 -4.648 1.00 94.19 170 HIS A CA 1
ATOM 1344 C C . HIS A 1 170 ? 3.344 -10.570 -3.821 1.00 94.19 170 HIS A C 1
ATOM 1346 O O . HIS A 1 170 ? 3.220 -9.350 -3.992 1.00 94.19 170 HIS A O 1
ATOM 1352 N N . TRP A 1 171 ? 4.193 -11.075 -2.936 1.00 95.00 171 TRP A N 1
ATOM 1353 C CA . TRP A 1 171 ? 5.132 -10.251 -2.200 1.00 95.00 171 TRP A CA 1
ATOM 1354 C C . TRP A 1 171 ? 6.219 -9.672 -3.108 1.00 95.00 171 TRP A C 1
ATOM 1356 O O . TRP A 1 171 ? 6.656 -10.272 -4.087 1.00 95.00 171 TRP A O 1
ATOM 1366 N N . THR A 1 172 ? 6.694 -8.484 -2.747 1.00 90.94 172 THR A N 1
ATOM 1367 C CA . THR A 1 172 ? 7.857 -7.837 -3.365 1.00 90.94 172 THR A CA 1
ATOM 1368 C C . THR A 1 172 ? 8.771 -7.306 -2.264 1.00 90.94 172 THR A C 1
ATOM 1370 O O . THR A 1 172 ? 8.401 -7.303 -1.086 1.00 90.94 172 THR A O 1
ATOM 1373 N N . LYS A 1 173 ? 9.954 -6.802 -2.640 1.00 88.75 173 LYS A N 1
ATOM 1374 C CA . LYS A 1 173 ? 10.957 -6.266 -1.703 1.00 88.75 173 LYS A CA 1
ATOM 1375 C C . LYS A 1 173 ? 11.455 -7.376 -0.759 1.00 88.75 173 LYS A C 1
ATOM 1377 O O . LYS A 1 173 ? 11.795 -8.458 -1.219 1.00 88.75 173 LYS A O 1
ATOM 1382 N N . CYS A 1 174 ? 11.526 -7.096 0.539 1.00 89.50 174 CYS A N 1
ATOM 1383 C CA . CYS A 1 174 ? 12.037 -7.974 1.591 1.00 89.50 174 CYS A CA 1
ATOM 1384 C C . CYS A 1 174 ? 10.952 -8.778 2.336 1.00 89.50 174 CYS A C 1
ATOM 1386 O O . CYS A 1 174 ? 11.282 -9.525 3.253 1.00 89.50 174 CYS A O 1
ATOM 1388 N N . PHE A 1 175 ? 9.674 -8.649 1.962 1.00 94.56 175 PHE A N 1
ATOM 1389 C CA . PHE A 1 175 ? 8.584 -9.405 2.588 1.00 94.56 175 PHE A CA 1
ATOM 1390 C C . PHE A 1 175 ? 8.378 -10.751 1.891 1.00 94.56 175 PHE A C 1
ATOM 1392 O O . PHE A 1 175 ? 8.508 -10.850 0.673 1.00 94.56 175 PHE A O 1
ATOM 1399 N N . LYS A 1 176 ? 8.054 -11.786 2.672 1.00 96.19 176 LYS A N 1
ATOM 1400 C CA . LYS A 1 176 ? 7.699 -13.127 2.185 1.00 96.19 176 LYS A CA 1
ATOM 1401 C C . LYS A 1 176 ? 6.867 -13.912 3.211 1.00 96.19 176 LYS A C 1
ATOM 1403 O O . LYS A 1 176 ? 7.058 -15.111 3.381 1.00 96.19 176 LYS A O 1
ATOM 1408 N N . ALA A 1 177 ? 5.983 -13.235 3.943 1.00 96.81 177 ALA A N 1
ATOM 1409 C CA . ALA A 1 177 ? 5.199 -13.873 4.996 1.00 96.81 177 ALA A CA 1
ATOM 1410 C C . ALA A 1 177 ? 4.233 -14.924 4.417 1.00 96.81 177 ALA A C 1
ATOM 1412 O O . ALA A 1 177 ? 3.445 -14.645 3.504 1.00 96.81 177 ALA A O 1
ATOM 1413 N N . ASN A 1 178 ? 4.289 -16.138 4.960 1.00 96.88 178 ASN A N 1
ATOM 1414 C CA . ASN A 1 178 ? 3.545 -17.288 4.456 1.00 96.88 178 ASN A CA 1
ATOM 1415 C C . ASN A 1 178 ? 2.039 -17.160 4.723 1.00 96.88 178 ASN A C 1
ATOM 1417 O O . ASN A 1 178 ? 1.618 -16.681 5.776 1.00 96.88 178 ASN A O 1
ATOM 1421 N N . GLY A 1 179 ? 1.214 -17.638 3.789 1.00 96.94 179 GLY A N 1
ATOM 1422 C CA . GLY A 1 179 ? -0.245 -17.658 3.946 1.00 96.94 179 GLY A CA 1
ATOM 1423 C C . GLY A 1 179 ? -0.943 -16.308 3.742 1.00 96.94 179 GLY A C 1
ATOM 1424 O O . GLY A 1 179 ? -2.091 -16.166 4.161 1.00 96.94 179 GLY A O 1
ATOM 1425 N N . VAL A 1 180 ? -0.273 -15.331 3.115 1.00 97.88 180 VAL A N 1
ATOM 1426 C CA . VAL A 1 180 ? -0.846 -14.006 2.798 1.00 97.88 180 VAL A CA 1
ATOM 1427 C C . VAL A 1 180 ? -1.142 -13.832 1.306 1.00 97.88 180 VAL A C 1
ATOM 1429 O O . VAL A 1 180 ? -2.160 -13.241 0.958 1.00 97.88 180 VAL A O 1
ATOM 1432 N N . GLU A 1 181 ? -0.293 -14.350 0.413 1.00 97.75 181 GLU A N 1
ATOM 1433 C CA . GLU A 1 181 ? -0.544 -14.288 -1.035 1.00 97.75 181 GLU A CA 1
ATOM 1434 C C . GLU A 1 181 ? -1.855 -15.008 -1.391 1.00 97.75 181 GLU A C 1
ATOM 1436 O O . GLU A 1 181 ? -2.173 -16.071 -0.852 1.00 97.75 181 GLU A O 1
ATOM 1441 N N . GLY A 1 182 ? -2.656 -14.393 -2.261 1.00 97.25 182 GLY A N 1
ATOM 1442 C CA . GLY A 1 182 ? -4.001 -14.849 -2.608 1.00 97.25 182 GLY A CA 1
ATOM 1443 C C . GLY A 1 182 ? -5.051 -14.652 -1.507 1.00 97.25 182 GLY A C 1
ATOM 1444 O O . GLY A 1 182 ? -6.168 -15.151 -1.644 1.00 97.25 182 GLY A O 1
ATOM 1445 N N . LYS A 1 183 ? -4.732 -13.955 -0.406 1.00 97.62 183 LYS A N 1
ATOM 1446 C CA . LYS A 1 183 ? -5.672 -13.645 0.684 1.00 97.62 183 LYS A CA 1
ATOM 1447 C C . LYS A 1 183 ? -5.948 -12.150 0.776 1.00 97.62 183 LYS A C 1
ATOM 1449 O O . LYS A 1 183 ? -5.086 -11.327 0.478 1.00 97.62 183 LYS A O 1
ATOM 1454 N N . ASP A 1 184 ? -7.152 -11.817 1.238 1.00 96.31 184 ASP A N 1
ATOM 1455 C CA . ASP A 1 184 ? -7.530 -10.442 1.560 1.00 96.31 184 ASP A CA 1
ATOM 1456 C C . ASP A 1 184 ? -6.828 -9.971 2.843 1.00 96.31 184 ASP A C 1
ATOM 1458 O O . ASP A 1 184 ? -7.124 -10.437 3.950 1.00 96.31 184 ASP A O 1
ATOM 1462 N N . VAL A 1 185 ? -5.899 -9.025 2.695 1.00 95.31 185 VAL A N 1
ATOM 1463 C CA . VAL A 1 185 ? -5.105 -8.490 3.808 1.00 95.31 185 VAL A CA 1
ATOM 1464 C C . VAL A 1 185 ? -5.947 -7.665 4.775 1.00 95.31 185 VAL A C 1
ATOM 1466 O O . VAL A 1 185 ? -5.592 -7.563 5.948 1.00 95.31 185 VAL A O 1
ATOM 1469 N N . VAL A 1 186 ? -7.088 -7.125 4.328 1.00 93.44 186 VAL A N 1
ATOM 1470 C CA . VAL A 1 186 ? -8.024 -6.419 5.214 1.00 93.44 186 VAL A CA 1
ATOM 1471 C C . VAL A 1 186 ? -8.649 -7.397 6.189 1.00 93.44 186 VAL A C 1
ATOM 1473 O O . VAL A 1 186 ? -8.677 -7.140 7.390 1.00 93.44 186 VAL A O 1
ATOM 1476 N N . SER A 1 187 ? -9.105 -8.547 5.697 1.00 94.69 187 SER A N 1
ATOM 1477 C CA . SER A 1 187 ? -9.644 -9.616 6.537 1.00 94.69 187 SER A CA 1
ATOM 1478 C C . SER A 1 187 ? -8.606 -10.170 7.518 1.00 94.69 187 SER A C 1
ATOM 1480 O O . SER A 1 187 ? -8.932 -10.383 8.690 1.00 94.69 187 SER A O 1
ATOM 1482 N N . LEU A 1 188 ? -7.353 -10.354 7.084 1.00 96.69 188 LEU A N 1
ATOM 1483 C CA . LEU A 1 188 ? -6.258 -10.778 7.969 1.00 96.69 188 LEU A CA 1
ATOM 1484 C C . LEU A 1 188 ? -5.996 -9.750 9.078 1.00 96.69 188 LEU A C 1
ATOM 1486 O O . LEU A 1 188 ? -5.974 -10.112 10.255 1.00 96.69 188 LEU A O 1
ATOM 1490 N N . LEU A 1 189 ? -5.896 -8.468 8.723 1.00 95.88 189 LEU A N 1
ATOM 1491 C CA . LEU A 1 189 ? -5.700 -7.389 9.686 1.00 95.88 189 LEU A CA 1
ATOM 1492 C C . LEU A 1 189 ? -6.887 -7.259 10.654 1.00 95.88 189 LEU A C 1
ATOM 1494 O O . LEU A 1 189 ? -6.681 -7.187 11.863 1.00 95.88 189 LEU A O 1
ATOM 1498 N N . ARG A 1 190 ? -8.134 -7.297 10.157 1.00 93.94 190 ARG A N 1
ATOM 1499 C CA . ARG A 1 190 ? -9.352 -7.277 10.993 1.00 93.94 190 ARG A CA 1
ATOM 1500 C C . ARG A 1 190 ? -9.342 -8.416 12.010 1.00 93.94 190 ARG A C 1
ATOM 1502 O O . ARG A 1 190 ? -9.696 -8.201 13.168 1.00 93.94 190 ARG A O 1
ATOM 1509 N N . LYS A 1 191 ? -8.921 -9.618 11.601 1.00 95.00 191 LYS A N 1
ATOM 1510 C CA . LYS A 1 191 ? -8.800 -10.775 12.497 1.00 95.00 191 LYS A CA 1
ATOM 1511 C C . LYS A 1 191 ? -7.803 -10.500 13.626 1.00 95.00 191 LYS A C 1
ATOM 1513 O O . LYS A 1 191 ? -8.146 -10.740 14.781 1.00 95.00 191 LYS A O 1
ATOM 1518 N N . SER A 1 192 ? -6.615 -9.987 13.315 1.00 95.69 192 SER A N 1
ATOM 1519 C CA . SER A 1 192 ? -5.581 -9.675 14.312 1.00 95.69 192 SER A CA 1
ATOM 1520 C C . SER A 1 192 ? -5.978 -8.526 15.244 1.00 95.69 192 SER A C 1
ATOM 1522 O O . SER A 1 192 ? -5.860 -8.656 16.460 1.00 95.69 192 SER A O 1
ATOM 1524 N N . ILE A 1 193 ? -6.563 -7.451 14.708 1.00 92.38 193 ILE A N 1
ATOM 1525 C CA . ILE A 1 193 ? -7.096 -6.322 15.490 1.00 92.38 193 ILE A CA 1
ATOM 1526 C C . ILE A 1 193 ? -8.189 -6.795 16.463 1.00 92.38 193 ILE A C 1
ATOM 1528 O O . ILE A 1 193 ? -8.165 -6.442 17.644 1.00 92.38 193 ILE A O 1
ATOM 1532 N N . LYS A 1 194 ? -9.101 -7.667 16.007 1.00 91.25 194 LYS A N 1
ATOM 1533 C CA . LYS A 1 194 ? -10.166 -8.228 16.852 1.00 91.25 194 LYS A CA 1
ATOM 1534 C C . LYS A 1 194 ? -9.614 -9.041 18.027 1.00 91.25 194 LYS A C 1
ATOM 1536 O O . LYS A 1 194 ? -10.161 -8.940 19.121 1.00 91.25 194 LYS A O 1
ATOM 1541 N N . LYS A 1 195 ? -8.527 -9.808 17.843 1.00 91.62 195 LYS A N 1
ATOM 1542 C CA . LYS A 1 195 ? -7.868 -10.537 18.950 1.00 91.62 195 LYS A CA 1
ATOM 1543 C C . LYS A 1 195 ? -7.382 -9.596 20.060 1.00 91.62 195 LYS A C 1
ATOM 1545 O O . LYS A 1 195 ? -7.320 -10.008 21.211 1.00 91.62 195 LYS A O 1
ATOM 1550 N N . ARG A 1 196 ? -7.048 -8.346 19.721 1.00 87.44 196 ARG A N 1
ATOM 1551 C CA . ARG A 1 196 ? -6.566 -7.318 20.658 1.00 87.44 196 ARG A CA 1
ATOM 1552 C C . ARG A 1 196 ? -7.678 -6.449 21.251 1.00 87.44 196 ARG A C 1
ATOM 1554 O O . ARG A 1 196 ? -7.388 -5.515 21.991 1.00 87.44 196 ARG A O 1
ATOM 1561 N N . GLY A 1 197 ? -8.944 -6.758 20.956 1.00 82.06 197 GLY A N 1
ATOM 1562 C CA . GLY A 1 197 ? -10.098 -6.041 21.503 1.00 82.06 197 GLY A CA 1
ATOM 1563 C C . GLY A 1 197 ? -10.300 -4.637 20.926 1.00 82.06 197 GLY A C 1
ATOM 1564 O O . GLY A 1 197 ? -11.075 -3.862 21.475 1.00 82.06 197 GLY A O 1
ATOM 1565 N N . VAL A 1 198 ? -9.625 -4.304 19.823 1.00 77.81 198 VAL A N 1
ATOM 1566 C CA . VAL A 1 198 ? -9.812 -3.038 19.105 1.00 77.81 198 VAL A CA 1
ATOM 1567 C C . VAL A 1 198 ? -10.874 -3.246 18.020 1.00 77.81 198 VAL A C 1
ATOM 1569 O O . VAL A 1 198 ? -10.939 -4.302 17.391 1.00 77.81 198 VAL A O 1
ATOM 1572 N N . SER A 1 199 ? -11.735 -2.253 17.792 1.00 75.25 199 SER A N 1
ATOM 1573 C CA . SER A 1 199 ? -12.770 -2.309 16.753 1.00 75.25 199 SER A CA 1
ATOM 1574 C C . SER A 1 199 ? -12.754 -1.033 15.921 1.00 75.25 199 SER A C 1
ATOM 1576 O O . SER A 1 199 ? -13.314 -0.018 16.329 1.00 75.25 199 SER A O 1
ATOM 1578 N N . VAL A 1 200 ? -12.158 -1.105 14.730 1.00 76.31 200 VAL A N 1
ATOM 1579 C CA . VAL A 1 200 ? -12.038 0.020 13.790 1.00 76.31 200 VAL A CA 1
ATOM 1580 C C . VAL A 1 200 ? -12.506 -0.391 12.386 1.00 76.31 200 VAL A C 1
ATOM 1582 O O . VAL A 1 200 ? -12.169 -1.491 11.934 1.00 76.31 200 VAL A O 1
ATOM 1585 N N . PRO A 1 201 ? -13.292 0.441 11.673 1.00 76.25 201 PRO A N 1
ATOM 1586 C CA . PRO A 1 201 ? -13.588 0.202 10.266 1.00 76.25 201 PRO A CA 1
ATOM 1587 C C . PRO A 1 201 ? -12.325 0.446 9.430 1.00 76.25 201 PRO A C 1
ATOM 1589 O O . PRO A 1 201 ? -11.667 1.470 9.588 1.00 76.25 201 PRO A O 1
ATOM 1592 N N . ILE A 1 202 ? -11.982 -0.504 8.554 1.00 79.12 202 ILE A N 1
ATOM 1593 C CA . ILE A 1 202 ? -10.736 -0.485 7.767 1.00 79.12 202 ILE A CA 1
ATOM 1594 C C . ILE A 1 202 ? -11.048 -0.265 6.290 1.00 79.12 202 ILE A C 1
ATOM 1596 O O . ILE A 1 202 ? -11.850 -1.014 5.726 1.00 79.12 202 ILE A O 1
ATOM 1600 N N . LEU A 1 203 ? -10.365 0.704 5.683 1.00 76.56 203 LEU A N 1
ATOM 1601 C CA . LEU A 1 203 ? -10.328 0.975 4.248 1.00 76.56 203 LEU A CA 1
ATOM 1602 C C . LEU A 1 203 ? -8.892 0.804 3.737 1.00 76.56 203 LEU A C 1
ATOM 1604 O O . LEU A 1 203 ? -7.941 1.208 4.403 1.00 76.56 203 LEU A O 1
ATOM 1608 N N . VAL A 1 204 ? -8.718 0.239 2.544 1.00 68.88 204 VAL A N 1
ATOM 1609 C CA . VAL A 1 204 ? -7.424 0.138 1.863 1.00 68.88 204 VAL A CA 1
ATOM 1610 C C . VAL A 1 204 ? -7.425 1.036 0.647 1.00 68.88 204 VAL A C 1
ATOM 1612 O O . VAL A 1 204 ? -8.205 0.870 -0.288 1.00 68.88 204 VAL A O 1
ATOM 1615 N N . SER A 1 205 ? -6.488 1.972 0.625 1.00 63.78 205 SER A N 1
ATOM 1616 C CA . SER A 1 205 ? -6.281 2.785 -0.557 1.00 63.78 205 SER A CA 1
ATOM 1617 C C . SER A 1 205 ? -4.830 3.193 -0.680 1.00 63.78 205 SER A C 1
ATOM 1619 O O . SER A 1 205 ? -4.235 3.784 0.221 1.00 63.78 205 SER A O 1
ATOM 1621 N N . TRP A 1 206 ? -4.292 2.937 -1.869 1.00 56.06 206 TRP A N 1
ATOM 1622 C CA . TRP A 1 206 ? -2.992 3.432 -2.288 1.00 56.06 206 TRP A CA 1
ATOM 1623 C C . TRP A 1 206 ? -2.922 4.968 -2.387 1.00 56.06 206 TRP A C 1
ATOM 1625 O O . TRP A 1 206 ? -1.823 5.517 -2.410 1.00 56.06 206 TRP A O 1
ATOM 1635 N N . TYR A 1 207 ? -4.059 5.671 -2.418 1.00 51.00 207 TYR A N 1
ATOM 1636 C CA . TYR A 1 207 ? -4.097 7.137 -2.389 1.00 51.00 207 TYR A CA 1
ATOM 1637 C C . TYR A 1 207 ? -4.007 7.708 -0.972 1.00 51.00 207 TYR A C 1
ATOM 1639 O O . TYR A 1 207 ? -3.408 8.768 -0.802 1.00 51.00 207 TYR A O 1
ATOM 1647 N N . ILE A 1 208 ? -4.511 6.996 0.049 1.00 53.53 208 ILE A N 1
ATOM 1648 C CA . ILE A 1 208 ? -4.333 7.398 1.458 1.00 53.53 208 ILE A CA 1
ATOM 1649 C C . ILE A 1 208 ? -2.828 7.478 1.780 1.00 53.53 208 ILE A C 1
ATOM 1651 O O . ILE A 1 208 ? -2.374 8.432 2.399 1.00 53.53 208 ILE A O 1
ATOM 1655 N N . VAL A 1 209 ? -2.034 6.546 1.238 1.00 50.22 209 VAL A N 1
ATOM 1656 C CA . VAL A 1 209 ? -0.555 6.516 1.282 1.00 50.22 209 VAL A CA 1
ATOM 1657 C C . VAL A 1 209 ? 0.086 7.832 0.873 1.00 50.22 209 VAL A C 1
ATOM 1659 O O . VAL A 1 209 ? 1.042 8.281 1.497 1.00 50.22 209 VAL A O 1
ATOM 1662 N N . TYR A 1 210 ? -0.381 8.404 -0.236 1.00 52.31 210 TYR A N 1
ATOM 1663 C CA . TYR A 1 210 ? 0.201 9.610 -0.798 1.00 52.31 210 TYR A CA 1
ATOM 1664 C C . TYR A 1 210 ? -0.252 10.811 0.012 1.00 52.31 210 TYR A C 1
ATOM 1666 O O . TYR A 1 210 ? 0.603 11.556 0.479 1.00 52.31 210 TYR A O 1
ATOM 1674 N N . TYR A 1 211 ? -1.562 10.926 0.266 1.00 54.09 211 TYR A N 1
ATOM 1675 C CA . TYR A 1 211 ? -2.105 12.037 1.038 1.00 54.09 211 TYR A CA 1
ATOM 1676 C C . TYR A 1 211 ? -1.357 12.184 2.363 1.00 54.09 211 TYR A C 1
ATOM 1678 O O . TYR A 1 211 ? -0.798 13.232 2.638 1.00 54.09 211 TYR A O 1
ATOM 1686 N N . LEU A 1 212 ? -1.169 11.098 3.108 1.00 50.91 212 LEU A N 1
ATOM 1687 C CA . LEU A 1 212 ? -0.485 11.154 4.401 1.00 50.91 212 LEU A CA 1
ATOM 1688 C C . LEU A 1 212 ? 1.033 11.367 4.321 1.00 50.91 212 LEU A C 1
ATOM 1690 O O . LEU A 1 212 ? 1.630 11.860 5.275 1.00 50.91 212 LEU A O 1
ATOM 1694 N N . ARG A 1 213 ? 1.680 11.012 3.204 1.00 53.16 213 ARG A N 1
ATOM 1695 C CA . ARG A 1 213 ? 3.135 11.175 3.034 1.00 53.16 213 ARG A CA 1
ATOM 1696 C C . ARG A 1 213 ? 3.539 12.523 2.439 1.00 53.16 213 ARG A C 1
ATOM 1698 O O . ARG A 1 213 ? 4.645 12.971 2.724 1.00 53.16 213 ARG A O 1
ATOM 1705 N N . THR A 1 214 ? 2.700 13.161 1.622 1.00 50.94 214 THR A N 1
ATOM 1706 C CA . THR A 1 214 ? 3.038 14.426 0.942 1.00 50.94 214 THR A CA 1
ATOM 1707 C C . THR A 1 214 ? 2.356 15.660 1.515 1.00 50.94 214 THR A C 1
ATOM 1709 O O . THR A 1 214 ? 2.825 16.766 1.253 1.00 50.94 214 THR A O 1
ATOM 1712 N N . PHE A 1 215 ? 1.305 15.512 2.329 1.00 50.84 215 PHE A N 1
ATOM 1713 C CA . PHE A 1 215 ? 0.646 16.664 2.953 1.00 50.84 215 PHE A CA 1
ATOM 1714 C C . PHE A 1 215 ? 1.519 17.493 3.912 1.00 50.84 215 PHE A C 1
ATOM 1716 O O . PHE A 1 215 ? 1.360 18.712 3.897 1.00 50.84 215 PHE A O 1
ATOM 1723 N N . PRO A 1 216 ? 2.477 16.936 4.693 1.00 47.41 216 PRO A N 1
ATOM 1724 C CA . PRO A 1 216 ? 3.224 17.763 5.639 1.00 47.41 216 PRO A CA 1
ATOM 1725 C C . PRO A 1 216 ? 4.182 18.764 4.976 1.00 47.41 216 PRO A C 1
ATOM 1727 O O . PRO A 1 216 ? 4.843 19.506 5.695 1.00 47.41 216 PRO A O 1
ATOM 1730 N N . GLN A 1 217 ? 4.300 18.792 3.638 1.00 42.06 217 GLN A N 1
ATOM 1731 C CA . GLN A 1 217 ? 5.303 19.627 2.974 1.00 42.06 217 GLN A CA 1
ATOM 1732 C C . GLN A 1 217 ? 4.794 20.681 1.992 1.00 42.06 217 GLN A C 1
ATOM 1734 O O . GLN A 1 217 ? 5.568 21.596 1.765 1.00 42.06 217 GLN A O 1
ATOM 1739 N N . ASN A 1 218 ? 3.571 20.649 1.441 1.00 37.84 218 ASN A N 1
ATOM 1740 C CA . ASN A 1 218 ? 3.057 21.755 0.606 1.00 37.84 218 ASN A CA 1
ATOM 1741 C C . ASN A 1 218 ? 1.540 21.641 0.348 1.00 37.84 218 ASN A C 1
ATOM 1743 O O . ASN A 1 218 ? 1.096 20.805 -0.435 1.00 37.84 218 ASN A O 1
ATOM 1747 N N . LEU A 1 219 ? 0.756 22.560 0.922 1.00 43.66 219 LEU A N 1
ATOM 1748 C CA . LEU A 1 219 ? -0.711 22.703 0.793 1.00 43.66 219 LEU A CA 1
ATOM 1749 C C . LEU A 1 219 ? -1.199 23.189 -0.592 1.00 43.66 219 LEU A C 1
ATOM 1751 O O . LEU A 1 219 ? -2.297 23.715 -0.746 1.00 43.66 219 LEU A O 1
ATOM 1755 N N . LYS A 1 220 ? -0.389 23.008 -1.633 1.00 40.81 220 LYS A N 1
ATOM 1756 C CA . LYS A 1 220 ? -0.801 23.183 -3.025 1.00 40.81 220 LYS A CA 1
ATOM 1757 C C . LYS A 1 220 ? -0.478 21.892 -3.746 1.00 40.81 220 LYS A C 1
ATOM 1759 O O . LYS A 1 220 ? 0.597 21.769 -4.324 1.00 40.81 220 LYS A O 1
ATOM 1764 N N . ILE A 1 221 ? -1.389 20.924 -3.690 1.00 44.50 221 ILE A N 1
ATOM 1765 C CA . ILE A 1 221 ? -1.332 19.771 -4.588 1.00 44.50 221 ILE A CA 1
ATOM 1766 C C . ILE A 1 221 ? -1.501 20.356 -5.998 1.00 44.50 221 ILE A C 1
ATOM 1768 O O . ILE A 1 221 ? -2.569 20.894 -6.303 1.00 44.50 221 ILE A O 1
ATOM 1772 N N . PRO A 1 222 ? -0.462 20.351 -6.857 1.00 42.69 222 PRO A N 1
ATOM 1773 C CA . PRO A 1 222 ? -0.638 20.760 -8.241 1.00 42.69 222 PRO A CA 1
ATOM 1774 C C . PRO A 1 222 ? -1.637 19.798 -8.886 1.00 42.69 222 PRO A C 1
ATOM 1776 O O . PRO A 1 222 ? -1.881 18.721 -8.350 1.00 42.69 222 PRO A O 1
ATOM 1779 N N . ARG A 1 223 ? -2.196 20.149 -10.046 1.00 46.19 223 ARG A N 1
ATOM 1780 C CA . ARG A 1 223 ? -3.099 19.301 -10.850 1.00 46.19 223 ARG A CA 1
ATOM 1781 C C . ARG A 1 223 ? -2.407 18.018 -11.367 1.00 46.19 223 ARG A C 1
ATOM 1783 O O . ARG A 1 223 ? -2.349 17.775 -12.568 1.00 46.19 223 ARG A O 1
ATOM 1790 N N . ASN A 1 224 ? -1.826 17.216 -10.488 1.00 45.44 224 ASN A N 1
ATOM 1791 C CA . ASN A 1 224 ? -0.977 16.092 -10.811 1.00 45.44 224 ASN A CA 1
ATOM 1792 C C . ASN A 1 224 ? -1.810 14.818 -10.715 1.00 45.44 224 ASN A C 1
ATOM 1794 O O . ASN A 1 224 ? -2.116 14.323 -9.635 1.00 45.44 224 ASN A O 1
ATOM 1798 N N . LEU A 1 225 ? -2.166 14.303 -11.891 1.00 55.59 225 LEU A N 1
ATOM 1799 C CA . LEU A 1 225 ? -2.882 13.043 -12.097 1.00 55.59 225 LEU A CA 1
ATOM 1800 C C . LEU A 1 225 ? -1.955 11.811 -11.985 1.00 55.59 225 LEU A C 1
ATOM 1802 O O . LEU A 1 225 ? -2.412 10.677 -12.090 1.00 55.59 225 LEU A O 1
ATOM 1806 N N . PHE A 1 226 ? -0.651 12.026 -11.781 1.00 51.22 226 PHE A N 1
ATOM 1807 C CA . PHE A 1 226 ? 0.383 10.992 -11.790 1.00 51.22 226 PHE A CA 1
ATOM 1808 C C . PHE A 1 226 ? 1.222 11.035 -10.512 1.00 51.22 226 PHE A C 1
ATOM 1810 O O . PHE A 1 226 ? 1.656 12.104 -10.080 1.00 51.22 226 PHE A O 1
ATOM 1817 N N . PHE A 1 227 ? 1.496 9.857 -9.945 1.00 56.41 227 PHE A N 1
ATOM 1818 C CA . PHE A 1 227 ? 2.290 9.699 -8.728 1.00 56.41 227 PHE A CA 1
ATOM 1819 C C . PHE A 1 227 ? 3.412 8.691 -8.947 1.00 56.41 227 PHE A C 1
ATOM 1821 O O . PHE A 1 227 ? 3.175 7.580 -9.419 1.00 56.41 227 PHE A O 1
ATOM 1828 N N . VAL A 1 228 ? 4.627 9.065 -8.548 1.00 50.69 228 VAL A N 1
ATOM 1829 C CA . VAL A 1 228 ? 5.815 8.212 -8.642 1.00 50.69 228 VAL A CA 1
ATOM 1830 C C . VAL A 1 228 ? 6.401 8.033 -7.247 1.00 50.69 228 VAL A C 1
ATOM 1832 O O . VAL A 1 228 ? 6.565 8.997 -6.505 1.00 50.69 228 VAL A O 1
ATOM 1835 N N . VAL A 1 229 ? 6.706 6.790 -6.875 1.00 54.34 229 VAL A N 1
ATOM 1836 C CA . VAL A 1 229 ? 7.414 6.473 -5.628 1.00 54.34 229 VAL A CA 1
ATOM 1837 C C . VAL A 1 229 ? 8.827 6.037 -5.990 1.00 54.34 229 VAL A C 1
ATOM 1839 O O . VAL A 1 229 ? 8.990 5.008 -6.641 1.00 54.34 229 VAL A O 1
ATOM 1842 N N . TYR A 1 230 ? 9.825 6.797 -5.536 1.00 49.12 230 TYR A N 1
ATOM 1843 C CA . TYR A 1 230 ? 11.233 6.397 -5.505 1.00 49.12 230 TYR A CA 1
ATOM 1844 C C . TYR A 1 230 ? 11.600 6.044 -4.055 1.00 49.12 230 TYR A C 1
ATOM 1846 O O . TYR A 1 230 ? 11.334 6.819 -3.140 1.00 49.12 230 TYR A O 1
ATOM 1854 N N . GLY A 1 231 ? 12.141 4.848 -3.818 1.00 52.75 231 GLY A N 1
ATOM 1855 C CA . GLY A 1 231 ? 12.463 4.337 -2.480 1.00 52.75 231 GLY A CA 1
ATOM 1856 C C . GLY A 1 231 ? 13.036 2.921 -2.556 1.00 52.75 231 GLY A C 1
ATOM 1857 O O . GLY A 1 231 ? 13.594 2.566 -3.589 1.00 52.75 231 GLY A O 1
ATOM 1858 N N . TYR A 1 232 ? 12.839 2.090 -1.516 1.00 46.12 232 TYR A N 1
ATOM 1859 C CA . TYR A 1 232 ? 13.281 0.675 -1.477 1.00 46.12 232 TYR A CA 1
ATOM 1860 C C . TYR A 1 232 ? 12.959 -0.126 -2.750 1.00 46.12 232 TYR A C 1
ATOM 1862 O O . TYR A 1 232 ? 13.623 -1.115 -3.026 1.00 46.12 232 TYR A O 1
ATOM 1870 N N . ASN A 1 233 ? 11.936 0.288 -3.502 1.00 51.56 233 ASN A N 1
ATOM 1871 C CA . ASN A 1 233 ? 11.775 -0.006 -4.921 1.00 51.56 233 ASN A CA 1
ATOM 1872 C C . ASN A 1 233 ? 11.010 1.141 -5.595 1.00 51.56 233 ASN A C 1
ATOM 1874 O O . ASN A 1 233 ? 10.218 1.828 -4.940 1.00 51.56 233 ASN A O 1
ATOM 1878 N N . THR A 1 234 ? 11.198 1.305 -6.904 1.00 46.62 234 THR A N 1
ATOM 1879 C CA . THR A 1 234 ? 10.297 2.096 -7.750 1.00 46.62 234 THR A CA 1
ATOM 1880 C C . THR A 1 234 ? 9.068 1.272 -8.114 1.00 46.62 234 THR A C 1
ATOM 1882 O O . THR A 1 234 ? 9.168 0.078 -8.402 1.00 46.62 234 THR A O 1
ATOM 1885 N N . LYS A 1 235 ? 7.884 1.890 -8.076 1.00 53.84 235 LYS A N 1
ATOM 1886 C CA . LYS A 1 235 ? 6.688 1.253 -8.643 1.00 53.84 235 LYS A CA 1
ATOM 1887 C C . LYS A 1 235 ? 6.739 1.367 -10.163 1.00 53.84 235 LYS A C 1
ATOM 1889 O O . LYS A 1 235 ? 7.041 2.445 -10.671 1.00 53.84 235 LYS A O 1
ATOM 1894 N N . LYS A 1 236 ? 6.435 0.269 -10.847 1.00 39.53 236 LYS A N 1
ATOM 1895 C CA . LYS A 1 236 ? 6.104 0.247 -12.272 1.00 39.53 236 LYS A CA 1
ATOM 1896 C C . LYS A 1 236 ? 4.608 0.042 -12.421 1.00 39.53 236 LYS A C 1
ATOM 1898 O O . LYS A 1 236 ? 4.061 -0.739 -11.609 1.00 39.53 236 LYS A O 1
#

Foldseek 3Di:
DDDDDDDDDDDPVVVVVVVVVVCVVCVVVVADPVNVVVVVVVVVVLCVLLPDPVNLVPRPANVADQQDDDDDPLCDFAWAWEWADDDQWIKIKIWGFDPPSPRDIDIDMDTDGDDLCLLAEALLSVLLVSLVVHCVVCVVVVNQVPQHAYEYHDNADFHDPHFQWTAGCADDQSGHHPPRHRDTVSVSNCVSNVVVVGDYHYTYGNVVVVCVPPVVPDPCPDPDPDDWDDDSDTDD

pLDDT: mean 81.91, std 18.66, range [33.12, 97.88]

Nearest PDB structures (foldseek):
  1cza-assembly1_N  TM=9.743E-01  e=1.093E-25  Homo sapiens
  4foe-assembly1_B  TM=9.735E-01  e=7.962E-25  Homo sapiens
  4fpa-assembly1_A  TM=9.680E-01  e=1.076E-24  Homo sapiens
  1dgk-assembly1_N  TM=9.740E-01  e=2.215E-24  Homo sapiens
  1qha-assembly1_A  TM=9.699E-01  e=3.584E-24  Homo sapiens

Sequence (236 aa):
MLASSLLGNFCPEHHDEHAHKVDKYLHHFQLSDKTLMDLSIRFRREMDKGLCRDTNPTAAVKMLPTFVRSTPDGTEQGEFLALDLGGSNFRVLLVKVMANGKQEVEMENQIYEIPEHLMRGSGSELFDHIADCLANFMEKLGIKDKKLPLGFTFSFPCQQTKLDECVLVHWTKCFKANGVEGKDVVSLLRKSIKKRGVSVPILVSWYIVYYLRTFPQNLKIPRNLFFVVYGYNTKK

Mean predicted aligned error: 9.5 Å